Protein AF-A0A7C0X1A1-F1 (afdb_monomer_lite)

Sequence (272 aa):
MRTLEDVVLGKCNIEDIILKTDYGVELLPGSSGVEDMADLPREKIAGLIKQISKVSGDADFILVDTASGISSTVLSFLLAVPEVVVGVAPEPTSLTDAYAMIKVLTKNGFKGRVSVFPSMVKNSTKARNLYRKISSAAQRFLDIKVDYAGYVCMDDKLPQAVADQVPVIVRFPTSEIARCYMMIASTLLGQEAGYPDMDRFWSRLIQMIIKRPKKKVHRGVSIGAEDRVKSLEAALRDMLDEQRKTRILLERLVTRMEQTSEELMSKKGPVV

Secondary structure (DSSP, 8-state):
---HHHHHTTSS-GGGTPEEPTTS-EE----S-STTTTT--HHHHHHHHHHHHHHHTT-S-------SS--HHHHHHHHHSSEEEEEE-SSHHHHHHHHHHHHHHHHTT--SEEEEEE-SBSSHHHHHHHHHHHHHHHHHHH----EE----B--THHHHHHHTTS-HHHHSTTSHHHHHHHHHHHHHHTS------HHHHHHHHHHHHH--------SS----HHHHHHHHHHHHHHHHHHHHHHHHHHHHHHHHHHHHHHHHHHTS----

Foldseek 3Di:
DDAPVCCLVVVDAQVVQWDDDPPRDIDHHHDPDLPVLQPRDPVSLLVSLVRVLVVCVPDPDDDDDADAADDLLRLLLVQLDQEDEQEAEPDPVSLVRSLVNLQVNLVVPRPHAAEYEYEQAADPVSGVVSVCSSQVCCCVPRVDGYHYLFYAHNDPLCVVCVVVVHPSCVVPVPDPRVVRVVSSVVSVVPDDDPDRPSSSSSVSSSVSSNDDPPPPPPPDDPDDPVVVVVVVVVVVVVVVVVVVVVVVVVVVVVVVVVVVVVVVVVVPPDDD

Structure (mmCIF, N/CA/C/O backbone):
data_AF-A0A7C0X1A1-F1
#
_entry.id   AF-A0A7C0X1A1-F1
#
loop_
_atom_site.group_PDB
_atom_site.id
_atom_site.type_symbol
_atom_site.label_atom_id
_atom_site.label_alt_id
_atom_site.label_comp_id
_atom_site.label_asym_id
_atom_site.label_entity_id
_atom_site.label_seq_id
_atom_site.pdbx_PDB_ins_code
_atom_site.Cartn_x
_atom_site.Cartn_y
_atom_site.Cartn_z
_atom_site.occupancy
_atom_site.B_iso_or_equiv
_atom_site.auth_seq_id
_atom_site.auth_comp_id
_atom_site.auth_asym_id
_atom_site.auth_atom_id
_atom_site.pdbx_PDB_model_num
ATOM 1 N N . MET A 1 1 ? -19.753 9.672 -12.602 1.00 78.00 1 MET A N 1
ATOM 2 C CA . MET A 1 1 ? -19.464 8.320 -12.080 1.00 78.00 1 MET A CA 1
ATOM 3 C C . MET A 1 1 ? -19.958 8.279 -10.647 1.00 78.00 1 MET A C 1
ATOM 5 O O . MET A 1 1 ? -19.746 9.268 -9.959 1.00 78.00 1 MET A O 1
ATOM 9 N N . ARG A 1 2 ? -20.676 7.226 -10.245 1.00 85.19 2 ARG A N 1
ATOM 10 C CA . ARG A 1 2 ? -21.143 7.080 -8.859 1.00 85.19 2 ARG A CA 1
ATOM 11 C C . ARG A 1 2 ? -20.018 6.533 -7.978 1.00 85.19 2 ARG A C 1
ATOM 13 O O . ARG A 1 2 ? -19.167 5.804 -8.487 1.00 85.19 2 ARG A O 1
ATOM 20 N N . THR A 1 3 ? -20.009 6.883 -6.697 1.00 84.25 3 THR A N 1
ATOM 21 C CA . THR A 1 3 ? -18.947 6.500 -5.748 1.00 84.25 3 THR A CA 1
ATOM 22 C C . THR A 1 3 ? -19.503 5.965 -4.428 1.00 84.25 3 THR A C 1
ATOM 24 O O . THR A 1 3 ? -20.717 5.952 -4.210 1.00 84.25 3 THR A O 1
ATOM 27 N N . LEU A 1 4 ? -18.618 5.551 -3.509 1.00 79.00 4 LEU A N 1
ATOM 28 C CA . LEU A 1 4 ? -18.995 5.184 -2.137 1.00 79.00 4 LEU A CA 1
ATOM 29 C C . LEU A 1 4 ? -19.810 6.287 -1.432 1.00 79.00 4 LEU A C 1
ATOM 31 O O . LEU A 1 4 ? -20.662 5.989 -0.597 1.00 79.00 4 LEU A O 1
ATOM 35 N N . GLU A 1 5 ? -19.582 7.555 -1.782 1.00 78.94 5 GLU A N 1
ATOM 36 C CA . GLU A 1 5 ? -20.346 8.692 -1.263 1.00 78.94 5 GLU A CA 1
ATOM 37 C C . GLU A 1 5 ? -21.830 8.605 -1.649 1.00 78.94 5 GLU A C 1
ATOM 39 O O . GLU A 1 5 ? -22.710 8.806 -0.813 1.00 78.94 5 GLU A O 1
ATOM 44 N N . ASP A 1 6 ? -22.137 8.233 -2.893 1.00 83.56 6 ASP A N 1
ATOM 45 C CA . ASP A 1 6 ? -23.519 8.110 -3.361 1.00 83.56 6 ASP A CA 1
ATOM 46 C C . ASP A 1 6 ? -24.266 6.973 -2.652 1.00 83.56 6 ASP A C 1
ATOM 48 O O . ASP A 1 6 ? -25.452 7.115 -2.341 1.00 83.56 6 ASP A O 1
ATOM 52 N N . VAL A 1 7 ? -23.565 5.884 -2.320 1.00 81.25 7 VAL A N 1
ATOM 53 C CA . VAL A 1 7 ? -24.107 4.771 -1.520 1.00 81.25 7 VAL A CA 1
ATOM 54 C C . VAL A 1 7 ? -24.435 5.242 -0.105 1.00 81.25 7 VAL A C 1
ATOM 56 O O . VAL A 1 7 ? -25.533 5.033 0.408 1.00 81.25 7 VAL A O 1
ATOM 59 N N . VAL A 1 8 ? -23.504 5.962 0.513 1.00 74.88 8 VAL A N 1
ATOM 60 C CA . VAL A 1 8 ? -23.640 6.535 1.858 1.00 74.88 8 VAL A CA 1
ATOM 61 C C . VAL A 1 8 ? -24.793 7.542 1.950 1.00 74.88 8 VAL A C 1
ATOM 63 O O . VAL A 1 8 ? -25.552 7.581 2.931 1.00 74.88 8 VAL A O 1
ATOM 66 N N . LEU A 1 9 ? -24.968 8.350 0.907 1.00 77.94 9 LEU A N 1
ATOM 67 C CA . LEU A 1 9 ? -26.075 9.293 0.789 1.00 77.94 9 LEU A CA 1
ATOM 68 C C . LEU A 1 9 ? -27.409 8.600 0.458 1.00 77.94 9 LEU A C 1
ATOM 70 O O . LEU A 1 9 ? -28.454 9.235 0.585 1.00 77.94 9 LEU A O 1
ATOM 74 N N . GLY A 1 10 ? -27.399 7.299 0.144 1.00 79.19 10 GLY A N 1
ATOM 75 C CA . GLY A 1 10 ? -28.587 6.501 -0.168 1.00 79.19 10 GLY A CA 1
ATOM 76 C C . GLY A 1 10 ? -29.116 6.715 -1.588 1.00 79.19 10 GLY A C 1
ATOM 77 O O . GLY A 1 10 ? -30.289 6.461 -1.846 1.00 79.19 10 GLY A O 1
ATOM 78 N N . LYS A 1 11 ? -28.277 7.215 -2.501 1.00 85.38 11 LYS A N 1
ATOM 79 C CA . LYS A 1 11 ? -28.643 7.483 -3.901 1.00 85.38 11 LYS A CA 1
ATOM 80 C C . LYS A 1 11 ? -28.570 6.233 -4.785 1.00 85.38 11 LYS A C 1
ATOM 82 O O . LYS A 1 11 ? -29.199 6.205 -5.841 1.00 85.38 11 LYS A O 1
ATOM 87 N N . CYS A 1 12 ? -27.783 5.231 -4.397 1.00 87.31 12 CYS A N 1
ATOM 88 C CA . CYS A 1 12 ? -27.636 3.956 -5.102 1.00 87.31 12 CYS A CA 1
ATOM 89 C C . CYS A 1 12 ? -27.206 2.836 -4.145 1.00 87.31 12 CYS A C 1
ATOM 91 O O . CYS A 1 12 ? -26.862 3.098 -2.991 1.00 87.31 12 CYS A O 1
ATOM 93 N N . ASN A 1 13 ? -27.218 1.593 -4.624 1.00 86.19 13 ASN A N 1
ATOM 94 C CA . ASN A 1 13 ? -26.644 0.463 -3.901 1.00 86.19 13 ASN A CA 1
ATOM 95 C C . ASN A 1 13 ? -25.146 0.336 -4.190 1.00 86.19 13 ASN A C 1
ATOM 97 O O . ASN A 1 13 ? -24.627 0.920 -5.143 1.00 86.19 13 ASN A O 1
ATOM 101 N N . ILE A 1 14 ? -24.447 -0.448 -3.369 1.00 85.06 14 ILE A N 1
ATOM 102 C CA . ILE A 1 14 ? -23.022 -0.703 -3.573 1.00 85.06 14 ILE A CA 1
ATOM 103 C C . ILE A 1 14 ? -22.755 -1.485 -4.862 1.00 85.06 14 ILE A C 1
ATOM 105 O O . ILE A 1 14 ? -21.774 -1.221 -5.549 1.00 85.06 14 ILE A O 1
ATOM 109 N N . GLU A 1 15 ? -23.656 -2.392 -5.236 1.00 88.06 15 GLU A N 1
ATOM 110 C CA . GLU A 1 15 ? -23.551 -3.176 -6.463 1.00 88.06 15 GLU A CA 1
ATOM 111 C C . GLU A 1 15 ? -23.578 -2.282 -7.717 1.00 88.06 15 GLU A C 1
ATOM 113 O O . GLU A 1 15 ? -23.003 -2.641 -8.740 1.00 88.06 15 GLU A O 1
ATOM 118 N N . ASP A 1 16 ? -24.171 -1.084 -7.621 1.00 88.44 16 ASP A N 1
ATOM 119 C CA . ASP A 1 16 ? -24.272 -0.121 -8.724 1.00 88.44 16 ASP A CA 1
ATOM 120 C C . ASP A 1 16 ? -22.974 0.667 -8.968 1.00 88.44 16 ASP A C 1
ATOM 122 O O . ASP A 1 16 ? -22.873 1.387 -9.966 1.00 88.44 16 ASP A O 1
ATOM 126 N N . ILE A 1 17 ? -22.013 0.607 -8.039 1.00 88.94 17 ILE A N 1
ATOM 127 C CA . ILE A 1 17 ? -20.757 1.369 -8.121 1.00 88.94 17 ILE A CA 1
ATOM 128 C C . ILE A 1 17 ? -19.536 0.489 -8.389 1.00 88.94 17 ILE A C 1
ATOM 130 O O . ILE A 1 17 ? -18.462 1.024 -8.654 1.00 88.94 17 ILE A O 1
ATOM 134 N N . ILE A 1 18 ? -19.688 -0.836 -8.341 1.00 89.62 18 ILE A N 1
ATOM 135 C CA . ILE A 1 18 ? -18.611 -1.773 -8.663 1.00 89.62 18 ILE A CA 1
ATOM 136 C C . ILE A 1 18 ? -18.336 -1.701 -10.162 1.00 89.62 18 ILE A C 1
ATOM 138 O O . ILE A 1 18 ? -19.188 -2.024 -10.992 1.00 89.62 18 ILE A O 1
ATOM 142 N N . LEU A 1 19 ? -17.121 -1.297 -10.514 1.00 90.38 19 LEU A N 1
ATOM 143 C CA . LEU A 1 19 ? -16.668 -1.299 -11.893 1.00 90.38 19 LEU A CA 1
ATOM 144 C C . LEU A 1 19 ? -15.985 -2.622 -12.205 1.00 90.38 19 LEU A C 1
ATOM 146 O O . LEU A 1 19 ? -14.930 -2.936 -11.654 1.00 90.38 19 LEU A O 1
ATOM 150 N N . LYS A 1 20 ? -16.554 -3.367 -13.147 1.00 90.88 20 LYS A N 1
ATOM 151 C CA . LYS A 1 20 ? -15.884 -4.522 -13.738 1.00 90.88 20 LYS A CA 1
ATOM 152 C C . LYS A 1 20 ? -14.871 -4.029 -14.758 1.00 90.88 20 LYS A C 1
ATOM 154 O O . LYS A 1 20 ? -15.215 -3.241 -15.636 1.00 90.88 20 LYS A O 1
ATOM 159 N N . THR A 1 21 ? -13.629 -4.473 -14.623 1.00 92.31 21 THR A N 1
ATOM 160 C CA . THR A 1 21 ? -12.577 -4.170 -15.596 1.00 92.31 21 THR A CA 1
ATOM 161 C C . THR A 1 21 ? -12.393 -5.335 -16.560 1.00 92.31 21 THR A C 1
ATOM 163 O O . THR A 1 21 ? -12.642 -6.490 -16.208 1.00 92.31 21 THR A O 1
ATOM 166 N N . ASP A 1 22 ? -11.845 -5.049 -17.739 1.00 92.12 22 ASP A N 1
ATOM 167 C CA . ASP A 1 22 ? -11.452 -6.074 -18.715 1.00 92.12 22 ASP A CA 1
ATOM 168 C C . ASP A 1 22 ? -10.245 -6.917 -18.250 1.00 92.12 22 ASP A C 1
ATOM 170 O O . ASP A 1 22 ? -9.793 -7.820 -18.950 1.00 92.12 22 ASP A O 1
ATOM 174 N N . TYR A 1 23 ? -9.709 -6.631 -17.059 1.00 91.06 23 TYR A N 1
ATOM 175 C CA . TYR A 1 23 ? -8.507 -7.253 -16.504 1.00 91.06 23 TYR A CA 1
ATOM 176 C C . TYR A 1 23 ? -8.809 -8.278 -15.405 1.00 91.06 23 TYR A C 1
ATOM 178 O O . TYR A 1 23 ? -7.890 -8.733 -14.727 1.00 91.06 23 TYR A O 1
ATOM 186 N N . GLY A 1 24 ? -10.082 -8.631 -15.202 1.00 88.19 24 GLY A N 1
ATOM 187 C CA . GLY A 1 24 ? -10.483 -9.614 -14.190 1.00 88.19 24 GLY A CA 1
ATOM 188 C C . GLY A 1 24 ? -10.378 -9.106 -12.750 1.00 88.19 24 GLY A C 1
ATOM 189 O O . GLY A 1 24 ? -10.374 -9.909 -11.824 1.00 88.19 24 GLY A O 1
ATOM 190 N N . VAL A 1 25 ? -10.297 -7.785 -12.558 1.00 91.12 25 VAL A N 1
ATOM 191 C CA . VAL A 1 25 ? -10.402 -7.136 -11.244 1.00 91.12 25 VAL A CA 1
ATOM 192 C C . VAL A 1 25 ? -11.638 -6.251 -11.189 1.00 91.12 25 VAL A C 1
ATOM 194 O O . VAL A 1 25 ? -11.990 -5.586 -12.168 1.00 91.12 25 VAL A O 1
ATOM 197 N N . GLU A 1 26 ? -12.289 -6.229 -10.037 1.00 91.38 26 GLU A N 1
ATOM 198 C CA . GLU A 1 26 ? -13.393 -5.319 -9.759 1.00 91.38 26 GLU A CA 1
ATOM 199 C C . GLU A 1 26 ? -12.877 -4.121 -8.959 1.00 91.38 26 GLU A C 1
ATOM 201 O O . GLU A 1 26 ? -12.070 -4.270 -8.040 1.00 91.38 26 GLU A O 1
ATOM 206 N N . LEU A 1 27 ? -13.315 -2.916 -9.324 1.00 89.94 27 LEU A N 1
ATOM 207 C CA . LEU A 1 27 ? -12.930 -1.682 -8.649 1.00 89.94 27 LEU A CA 1
ATOM 208 C C . LEU A 1 27 ? -14.122 -1.112 -7.894 1.00 89.94 27 LEU A C 1
ATOM 210 O O . LEU A 1 27 ? -15.181 -0.865 -8.471 1.00 89.94 27 LEU A O 1
ATOM 214 N N . LEU A 1 28 ? -13.910 -0.835 -6.611 1.00 87.44 28 LEU A N 1
ATOM 215 C CA . LEU A 1 28 ? -14.850 -0.100 -5.780 1.00 87.44 28 LEU A CA 1
ATOM 216 C C . LEU A 1 28 ? -14.350 1.347 -5.621 1.00 87.44 28 LEU A C 1
ATOM 218 O O . LEU A 1 28 ? -13.390 1.579 -4.884 1.00 87.44 28 LEU A O 1
ATOM 222 N N . PRO A 1 29 ? -14.955 2.332 -6.305 1.00 85.00 29 PRO A N 1
ATOM 223 C CA . PRO A 1 29 ? -14.506 3.714 -6.229 1.00 85.00 29 PRO A CA 1
ATOM 224 C C . PRO A 1 29 ? -14.784 4.327 -4.852 1.00 85.00 29 PRO A C 1
ATOM 226 O O . PRO A 1 29 ? -15.923 4.355 -4.378 1.00 85.00 29 PRO A O 1
ATOM 229 N N . GLY A 1 30 ? -13.732 4.857 -4.224 1.00 76.44 30 GLY A N 1
ATOM 230 C CA . GLY A 1 30 ? -13.823 5.599 -2.964 1.00 76.44 30 GLY A CA 1
ATOM 231 C C . GLY A 1 30 ? -14.529 6.957 -3.096 1.00 76.44 30 GLY A C 1
ATOM 232 O O . GLY A 1 30 ? -14.914 7.371 -4.187 1.00 76.44 30 GLY A O 1
ATOM 233 N N . SER A 1 31 ? -14.687 7.663 -1.972 1.00 69.44 31 SER A N 1
ATOM 234 C CA . SER A 1 31 ? -15.235 9.031 -1.926 1.00 69.44 31 SER A CA 1
ATOM 235 C C . SER A 1 31 ? -14.144 10.090 -2.148 1.00 69.44 31 SER A C 1
ATOM 237 O O . SER A 1 31 ? -13.032 9.959 -1.631 1.00 69.44 31 SER A O 1
ATOM 239 N N . SER A 1 32 ? -14.473 11.173 -2.857 1.00 49.50 32 SER A N 1
ATOM 240 C CA . SER A 1 32 ? -13.629 12.363 -3.017 1.00 49.50 32 SER A CA 1
ATOM 241 C C . SER A 1 32 ? -14.005 13.439 -1.991 1.00 49.50 32 SER A C 1
ATOM 243 O O . SER A 1 32 ? -14.506 14.497 -2.348 1.00 49.50 32 SER A O 1
ATOM 245 N N . GLY A 1 33 ? -13.799 13.170 -0.703 1.00 51.66 33 GLY A N 1
ATOM 246 C CA . GLY A 1 33 ? -14.139 14.122 0.360 1.00 51.66 33 GLY A CA 1
ATOM 247 C C . GLY A 1 33 ? -14.541 13.403 1.638 1.00 51.66 33 GLY A C 1
ATOM 248 O O . GLY A 1 33 ? -15.553 12.712 1.691 1.00 51.66 33 GLY A O 1
ATOM 249 N N . VAL A 1 34 ? -13.710 13.520 2.672 1.00 51.38 34 VAL A N 1
ATOM 250 C CA . VAL A 1 34 ? -13.870 12.772 3.933 1.00 51.38 34 VAL A CA 1
ATOM 251 C C . VAL A 1 34 ? -14.664 13.562 4.983 1.00 51.38 34 VAL A C 1
ATOM 253 O O . VAL A 1 34 ? -14.914 13.046 6.069 1.00 51.38 34 VAL A O 1
ATOM 256 N N . GLU A 1 35 ? -15.051 14.807 4.691 1.00 50.16 35 GLU A N 1
ATOM 257 C CA . GLU A 1 35 ? -15.709 15.672 5.678 1.00 50.16 35 GLU A CA 1
ATOM 258 C C . GLU A 1 35 ? -17.144 15.213 5.976 1.00 50.16 35 GLU A C 1
ATOM 260 O O . GLU A 1 35 ? -17.480 15.048 7.147 1.00 50.16 35 GLU A O 1
ATOM 265 N N . ASP A 1 36 ? -17.930 14.841 4.959 1.00 49.25 36 ASP A N 1
ATOM 266 C CA . ASP A 1 36 ? -19.331 14.421 5.149 1.00 49.25 36 ASP A CA 1
ATOM 267 C C . ASP A 1 36 ? -19.488 12.980 5.673 1.00 49.25 36 ASP A C 1
ATOM 269 O O . ASP A 1 36 ? -20.549 12.595 6.170 1.00 49.25 36 ASP A O 1
ATOM 273 N N . MET A 1 37 ? -18.428 12.162 5.620 1.00 50.38 37 MET A N 1
ATOM 274 C CA . MET A 1 37 ? -18.460 10.799 6.171 1.00 50.38 37 MET A CA 1
ATOM 275 C C . MET A 1 37 ? -18.292 10.761 7.696 1.00 50.38 37 MET A C 1
ATOM 277 O O . MET A 1 37 ? -18.663 9.770 8.329 1.00 50.38 37 MET A O 1
ATOM 281 N N . ALA A 1 38 ? -17.731 11.819 8.292 1.00 50.44 38 ALA A N 1
ATOM 282 C CA . ALA A 1 38 ? -17.451 11.884 9.725 1.00 50.44 38 ALA A CA 1
ATOM 283 C C . ALA A 1 38 ? -18.724 12.016 10.585 1.00 50.44 38 ALA A C 1
ATOM 285 O O . ALA A 1 38 ? -18.717 11.592 11.743 1.00 50.44 38 ALA A O 1
ATOM 286 N N . ASP A 1 39 ? -19.811 12.540 10.009 1.00 54.97 39 ASP A N 1
ATOM 287 C CA . ASP A 1 39 ? -21.074 12.839 10.700 1.00 54.97 39 ASP A CA 1
ATOM 288 C C . ASP A 1 39 ? -22.201 11.832 10.390 1.00 54.97 39 ASP A C 1
ATOM 290 O O . ASP A 1 39 ? -23.374 12.067 10.693 1.00 54.97 39 ASP A O 1
ATOM 294 N N . LEU A 1 40 ? -21.874 10.675 9.804 1.00 59.25 40 LEU A N 1
ATOM 295 C CA . LEU A 1 40 ? -22.884 9.675 9.454 1.00 59.25 40 LEU A CA 1
ATOM 296 C C . LEU A 1 40 ? -23.558 9.047 10.696 1.00 59.25 40 LEU A C 1
ATOM 298 O O . LEU A 1 40 ? -22.872 8.638 11.640 1.00 59.25 40 LEU A O 1
ATOM 302 N N . PRO A 1 41 ? -24.897 8.871 10.687 1.00 63.31 41 PRO A N 1
ATOM 303 C CA . PRO A 1 41 ? -25.616 8.111 11.710 1.00 63.31 41 PRO A CA 1
ATOM 304 C C . PRO A 1 41 ? -25.174 6.645 11.747 1.00 63.31 41 PRO A C 1
ATOM 306 O O . PRO A 1 41 ? -24.972 6.024 10.699 1.00 63.31 41 PRO A O 1
ATOM 309 N N . ARG A 1 42 ? -25.085 6.053 12.946 1.00 61.38 42 ARG A N 1
ATOM 310 C CA . ARG A 1 42 ? -24.615 4.666 13.149 1.00 61.38 42 ARG A CA 1
ATOM 311 C C . ARG A 1 42 ? -25.370 3.640 12.305 1.00 61.38 42 ARG A C 1
ATOM 313 O O . ARG A 1 42 ? -24.784 2.645 11.891 1.00 61.38 42 ARG A O 1
ATOM 320 N N . GLU A 1 43 ? -26.643 3.888 12.036 1.00 67.75 43 GLU A N 1
ATOM 321 C CA . GLU A 1 43 ? -27.517 3.039 11.234 1.00 67.75 43 GLU A CA 1
ATOM 322 C C . GLU A 1 43 ? -27.084 3.026 9.761 1.00 67.75 43 GLU A C 1
ATOM 324 O O . GLU A 1 43 ? -27.025 1.961 9.149 1.00 67.75 43 GLU A O 1
ATOM 329 N N . LYS A 1 44 ? -26.699 4.187 9.206 1.00 64.69 44 LYS A N 1
ATOM 330 C CA . LYS A 1 44 ? -26.167 4.286 7.835 1.00 64.69 44 LYS A CA 1
ATOM 331 C C . LYS A 1 44 ? -24.832 3.567 7.695 1.00 64.69 44 LYS A C 1
ATOM 333 O O . LYS A 1 44 ? -24.595 2.880 6.709 1.00 64.69 44 LYS A O 1
ATOM 33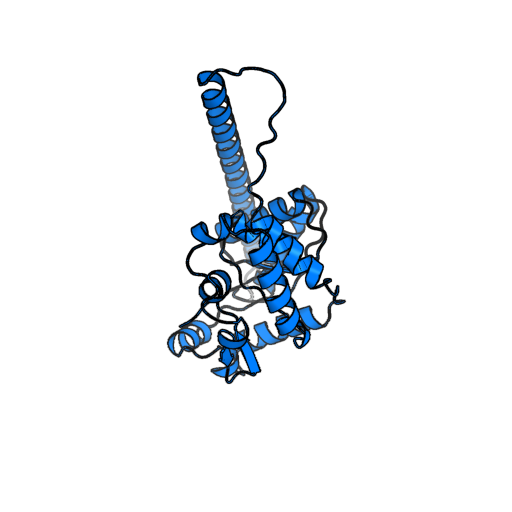8 N N . ILE A 1 45 ? -23.990 3.676 8.715 1.00 64.25 45 ILE A N 1
ATOM 339 C CA . ILE A 1 45 ? -22.716 2.960 8.794 1.00 64.25 45 ILE A CA 1
ATOM 340 C C . ILE A 1 45 ? -22.923 1.448 8.841 1.00 64.25 45 ILE A C 1
ATOM 342 O O . ILE A 1 45 ? -22.271 0.724 8.097 1.00 64.25 45 ILE A O 1
ATOM 346 N N . ALA A 1 46 ? -23.834 0.963 9.686 1.00 65.38 46 ALA A N 1
ATOM 347 C CA . ALA A 1 46 ? -24.155 -0.458 9.759 1.00 65.38 46 ALA A CA 1
ATOM 348 C C . ALA A 1 46 ? -24.731 -0.977 8.430 1.00 65.38 46 ALA A C 1
ATOM 350 O O . ALA A 1 46 ? -24.381 -2.072 7.991 1.00 65.38 46 ALA A O 1
ATOM 351 N N . GLY A 1 47 ? -25.560 -0.168 7.759 1.00 71.75 47 GLY A N 1
ATOM 352 C CA . GLY A 1 47 ? -26.055 -0.450 6.411 1.00 71.75 47 GLY A CA 1
ATOM 353 C C . GLY A 1 47 ? -24.927 -0.582 5.387 1.00 71.75 47 GLY A C 1
ATOM 354 O O . GLY A 1 47 ? -24.887 -1.568 4.654 1.00 71.75 47 GLY A O 1
ATOM 355 N N . LEU A 1 48 ? -23.973 0.354 5.397 1.00 70.25 48 LEU A N 1
ATOM 356 C CA . LEU A 1 48 ? -22.813 0.324 4.509 1.00 70.25 48 LEU A CA 1
ATOM 357 C C . LEU A 1 48 ? -21.912 -0.888 4.782 1.00 70.25 48 LEU A C 1
ATOM 359 O O . LEU A 1 48 ? -21.528 -1.573 3.843 1.00 70.25 48 LEU A O 1
ATOM 363 N N . ILE A 1 49 ? -21.631 -1.206 6.052 1.00 69.88 49 ILE A N 1
ATOM 364 C CA . ILE A 1 49 ? -20.875 -2.413 6.442 1.00 69.88 49 ILE A CA 1
ATOM 365 C C . ILE A 1 49 ? -21.535 -3.658 5.864 1.00 69.88 49 ILE A C 1
ATOM 367 O O . ILE A 1 49 ? -20.860 -4.478 5.251 1.00 69.88 49 ILE A O 1
ATOM 371 N N . LYS A 1 50 ? -22.852 -3.796 6.034 1.00 75.81 50 LYS A N 1
ATOM 372 C CA . LYS A 1 50 ? -23.598 -4.961 5.554 1.00 75.81 50 LYS A CA 1
ATOM 373 C C . LYS A 1 50 ? -23.548 -5.076 4.031 1.00 75.81 50 LYS A C 1
ATOM 375 O O . LYS A 1 50 ? -23.377 -6.171 3.504 1.00 75.81 50 LYS A O 1
ATOM 380 N N . GLN A 1 51 ? -23.692 -3.952 3.333 1.00 77.69 51 GLN A N 1
ATOM 381 C CA . GLN A 1 51 ? -23.603 -3.890 1.878 1.00 77.69 51 GLN A CA 1
ATOM 382 C C . GLN A 1 51 ? -22.206 -4.274 1.381 1.00 77.69 51 GLN A C 1
ATOM 384 O O . GLN A 1 51 ? -22.089 -5.148 0.525 1.00 77.69 51 GLN A O 1
ATOM 389 N N . ILE A 1 52 ? -21.147 -3.697 1.958 1.00 74.69 52 ILE A N 1
ATOM 390 C CA . ILE A 1 52 ? -19.778 -4.031 1.557 1.00 74.69 52 ILE A CA 1
ATOM 391 C C . ILE A 1 52 ? -19.439 -5.483 1.907 1.00 74.69 52 ILE A C 1
ATOM 393 O O . ILE A 1 52 ? -18.857 -6.179 1.082 1.00 74.69 52 ILE A O 1
ATOM 397 N N . SER A 1 53 ? -19.840 -5.979 3.080 1.00 76.44 53 SER A N 1
ATOM 398 C CA . SER A 1 53 ? -19.588 -7.369 3.502 1.00 76.44 53 SER A CA 1
ATOM 399 C C . SER A 1 53 ? -20.263 -8.380 2.574 1.00 76.44 53 SER A C 1
ATOM 401 O O . SER A 1 53 ? -19.674 -9.399 2.239 1.00 76.44 53 SER A O 1
ATOM 403 N N . LYS A 1 54 ? -21.470 -8.065 2.086 1.00 80.12 54 LYS A N 1
ATOM 404 C CA . LYS A 1 54 ? -22.175 -8.889 1.098 1.00 80.12 54 LYS A CA 1
ATOM 405 C C . LYS A 1 54 ? -21.423 -8.956 -0.233 1.00 80.12 54 LYS A C 1
ATOM 407 O O . LYS A 1 54 ? -21.265 -10.040 -0.769 1.00 80.12 54 LYS A O 1
ATOM 412 N N . VAL A 1 55 ? -20.964 -7.816 -0.750 1.00 77.25 55 VAL A N 1
ATOM 413 C CA . VAL A 1 55 ? -20.217 -7.752 -2.020 1.00 77.25 55 VAL A CA 1
ATOM 414 C C . VAL A 1 55 ? -18.850 -8.416 -1.907 1.00 77.25 55 VAL A C 1
ATOM 416 O O . VAL A 1 55 ? -18.399 -9.094 -2.819 1.00 77.25 55 VAL A O 1
ATOM 419 N N . SER A 1 56 ? -18.180 -8.218 -0.776 1.00 73.69 56 SER A N 1
ATOM 420 C CA . SER A 1 56 ? -16.849 -8.773 -0.548 1.00 73.69 56 SER A CA 1
ATOM 421 C C . SER A 1 56 ? -16.837 -10.276 -0.273 1.00 73.69 56 SER A C 1
ATOM 423 O O . SER A 1 56 ? -15.767 -10.871 -0.332 1.00 73.69 56 SER A O 1
ATOM 425 N N . GLY A 1 57 ? -17.991 -10.896 -0.002 1.00 73.50 57 GLY A N 1
ATOM 426 C CA . GLY A 1 57 ? -18.094 -12.333 0.268 1.00 73.50 57 GLY A CA 1
ATOM 427 C C . GLY A 1 57 ? -17.693 -13.232 -0.906 1.00 73.50 57 GLY A C 1
ATOM 428 O O . GLY A 1 57 ? -17.312 -14.375 -0.671 1.00 73.50 57 GLY A O 1
ATOM 429 N N . ASP A 1 58 ? -17.728 -12.713 -2.134 1.00 76.62 58 ASP A N 1
ATOM 430 C CA . ASP A 1 58 ? -17.371 -13.458 -3.348 1.00 76.62 58 ASP A CA 1
ATOM 431 C C . ASP A 1 58 ? -15.895 -13.273 -3.759 1.00 76.62 58 ASP A C 1
ATOM 433 O O . ASP A 1 58 ? -15.441 -13.884 -4.726 1.00 76.62 58 ASP A O 1
ATOM 437 N N . ALA A 1 59 ? -15.136 -12.423 -3.056 1.00 83.31 59 ALA A N 1
ATOM 438 C CA . ALA A 1 59 ? -13.754 -12.106 -3.400 1.00 83.31 59 ALA A CA 1
ATOM 439 C C . ALA A 1 59 ? -12.755 -12.915 -2.562 1.00 83.31 59 ALA A C 1
ATOM 441 O O . ALA A 1 59 ? -12.794 -12.887 -1.332 1.00 83.31 59 ALA A O 1
ATOM 442 N N . ASP A 1 60 ? -11.783 -13.546 -3.225 1.00 83.50 60 ASP A N 1
ATOM 443 C CA . ASP A 1 60 ? -10.661 -14.204 -2.539 1.00 83.50 60 ASP A CA 1
ATOM 444 C C . ASP A 1 60 ? -9.731 -13.186 -1.856 1.00 83.50 60 ASP A C 1
ATOM 446 O O . ASP A 1 60 ? -9.165 -13.448 -0.793 1.00 83.50 60 ASP A O 1
ATOM 450 N N . PHE A 1 61 ? -9.573 -12.006 -2.468 1.00 86.19 61 PHE A N 1
ATOM 451 C CA . PHE A 1 61 ? -8.687 -10.942 -2.004 1.00 86.19 61 PHE A CA 1
ATOM 452 C C . PHE A 1 61 ? -9.323 -9.568 -2.175 1.00 86.19 61 PHE A C 1
ATOM 454 O O . PHE A 1 61 ? -9.973 -9.281 -3.179 1.00 86.19 61 PHE A O 1
ATOM 461 N N . ILE A 1 62 ? -9.049 -8.681 -1.218 1.00 87.00 62 ILE A N 1
ATOM 462 C CA . ILE A 1 62 ? -9.437 -7.272 -1.281 1.00 87.00 62 ILE A CA 1
ATOM 463 C C . ILE A 1 62 ? -8.190 -6.433 -1.076 1.00 87.00 62 ILE A C 1
ATOM 465 O O . ILE A 1 62 ? -7.546 -6.489 -0.028 1.00 87.00 62 ILE A O 1
ATOM 469 N N . LEU A 1 63 ? -7.868 -5.639 -2.090 1.00 89.12 63 LEU A N 1
ATOM 470 C CA . LEU A 1 63 ? -6.786 -4.671 -2.038 1.00 89.12 63 LEU A CA 1
ATOM 471 C C . LEU A 1 63 ? -7.373 -3.304 -1.707 1.00 89.12 63 LEU A C 1
ATOM 473 O O . LEU A 1 63 ? -8.258 -2.808 -2.402 1.00 89.12 63 LEU A O 1
ATOM 477 N N . VAL A 1 64 ? -6.871 -2.697 -0.636 1.00 86.50 64 VAL A N 1
ATOM 478 C CA . VAL A 1 64 ? -7.264 -1.352 -0.222 1.00 86.50 64 VAL A CA 1
ATOM 479 C C . VAL A 1 64 ? -6.138 -0.397 -0.580 1.00 86.50 64 VAL A C 1
ATOM 481 O O . VAL A 1 64 ? -5.099 -0.386 0.080 1.00 86.50 64 VAL A O 1
ATOM 484 N N . ASP A 1 65 ? -6.349 0.404 -1.623 1.00 87.69 65 ASP A N 1
ATOM 485 C CA . ASP A 1 65 ? -5.456 1.516 -1.936 1.00 87.69 65 ASP A CA 1
ATOM 486 C C . ASP A 1 65 ? -5.723 2.682 -0.977 1.00 87.69 65 ASP A C 1
ATOM 488 O O . ASP A 1 65 ? -6.869 3.076 -0.743 1.00 87.69 65 ASP A O 1
ATOM 492 N N . THR A 1 66 ? -4.659 3.213 -0.380 1.00 83.38 66 THR A N 1
ATOM 493 C CA . THR A 1 66 ? -4.755 4.280 0.620 1.00 83.38 66 THR A CA 1
ATOM 494 C C . THR A 1 66 ? -3.997 5.504 0.145 1.00 83.38 66 THR A C 1
ATOM 496 O O . THR A 1 66 ? -2.957 5.402 -0.501 1.00 83.38 66 THR A O 1
ATOM 499 N N . ALA A 1 67 ? -4.496 6.683 0.517 1.00 75.06 67 ALA A N 1
ATOM 500 C CA . ALA A 1 67 ? -3.731 7.909 0.344 1.00 75.06 67 ALA A CA 1
ATOM 501 C C . ALA A 1 67 ? -2.385 7.828 1.090 1.00 75.06 67 ALA A C 1
ATOM 503 O O . ALA A 1 67 ? -2.229 7.092 2.067 1.00 75.06 67 ALA A O 1
ATOM 504 N N . SER A 1 68 ? -1.413 8.628 0.659 1.00 73.31 68 SER A N 1
ATOM 505 C CA . SER A 1 68 ? -0.111 8.695 1.316 1.00 73.31 68 SER A CA 1
ATOM 506 C C . SER A 1 68 ? -0.181 9.364 2.697 1.00 73.31 68 SER A C 1
ATOM 508 O O . SER A 1 68 ? -1.105 10.110 3.034 1.00 73.31 68 SER A O 1
ATOM 510 N N . GLY A 1 69 ? 0.845 9.114 3.512 1.00 75.12 69 GLY A N 1
ATOM 511 C CA . GLY A 1 69 ? 1.009 9.745 4.819 1.00 75.12 69 GLY A CA 1
ATOM 512 C C . GLY A 1 69 ? 0.277 9.033 5.958 1.00 75.12 69 GLY A C 1
ATOM 513 O O . GLY A 1 69 ? -0.060 7.857 5.884 1.00 75.12 69 GLY A O 1
ATOM 514 N N . ILE A 1 70 ? 0.095 9.750 7.069 1.00 73.94 70 ILE A N 1
ATOM 515 C CA . ILE A 1 70 ? -0.346 9.195 8.364 1.00 73.94 70 ILE A CA 1
ATOM 516 C C . ILE A 1 70 ? -1.615 9.873 8.893 1.00 73.94 70 ILE A C 1
ATOM 518 O O . ILE A 1 70 ? -1.784 10.042 10.102 1.00 73.94 70 ILE A O 1
ATOM 522 N N . SER A 1 71 ? -2.499 10.313 7.992 1.00 71.62 71 SER A N 1
ATOM 523 C CA . SER A 1 71 ? -3.778 10.902 8.397 1.00 71.62 71 SER A CA 1
ATOM 524 C C . SER A 1 71 ? -4.593 9.904 9.230 1.00 71.62 71 SER A C 1
ATOM 526 O O . SER A 1 71 ? -4.434 8.686 9.112 1.00 71.62 71 SER A O 1
ATOM 528 N N . SER A 1 72 ? -5.491 10.406 10.081 1.00 66.81 72 SER A N 1
ATOM 529 C CA . SER A 1 72 ? -6.357 9.547 10.901 1.00 66.81 72 SER A CA 1
ATOM 530 C C . SER A 1 72 ? -7.184 8.582 10.053 1.00 66.81 72 SER A C 1
ATOM 532 O O . SER A 1 72 ? -7.398 7.441 10.457 1.00 66.81 72 SER A O 1
ATOM 534 N N . THR A 1 73 ? -7.604 9.018 8.865 1.00 64.69 73 THR A N 1
ATOM 535 C CA . THR A 1 73 ? -8.342 8.192 7.909 1.00 64.69 73 THR A CA 1
ATOM 536 C C . THR A 1 73 ? -7.473 7.049 7.395 1.00 64.69 73 THR A C 1
ATOM 538 O O . THR A 1 73 ? -7.878 5.897 7.509 1.00 64.69 73 THR A O 1
ATOM 541 N N . VAL A 1 74 ? -6.252 7.333 6.925 1.00 75.50 74 VAL A N 1
ATOM 542 C CA . VAL A 1 74 ? -5.316 6.296 6.451 1.00 75.50 74 VAL A CA 1
ATOM 543 C C . VAL A 1 74 ? -5.011 5.296 7.569 1.00 75.50 74 VAL A C 1
ATOM 545 O O . VAL A 1 74 ? -5.163 4.094 7.379 1.00 75.50 74 VAL A O 1
ATOM 548 N N . LEU A 1 75 ? -4.696 5.769 8.779 1.00 76.06 75 LEU A N 1
ATOM 549 C CA . LEU A 1 75 ? -4.441 4.889 9.927 1.00 76.06 75 LEU A CA 1
ATOM 550 C C . LEU A 1 75 ? -5.640 4.004 10.288 1.00 76.06 75 LEU A C 1
ATOM 552 O O . LEU A 1 75 ? -5.444 2.880 10.741 1.00 76.06 75 LEU A O 1
ATOM 556 N N . SER A 1 76 ? -6.866 4.486 10.085 1.00 70.38 76 SER A N 1
ATOM 557 C CA . SER A 1 76 ? -8.086 3.709 10.332 1.00 70.38 76 SER A CA 1
ATOM 558 C C . SER A 1 76 ? -8.205 2.514 9.391 1.00 70.38 76 SER A C 1
ATOM 560 O O . SER A 1 76 ? -8.516 1.416 9.849 1.00 70.38 76 SER A O 1
ATOM 562 N N . PHE A 1 77 ? -7.887 2.706 8.106 1.00 74.12 77 PHE A N 1
ATOM 563 C CA . PHE A 1 77 ? -7.796 1.611 7.136 1.00 74.12 77 PHE A CA 1
ATOM 564 C C . PHE A 1 77 ? -6.715 0.610 7.520 1.00 74.12 77 PHE A C 1
ATOM 566 O O . PHE A 1 77 ? -6.982 -0.585 7.651 1.00 74.12 77 PHE A O 1
ATOM 573 N N . LEU A 1 78 ? -5.514 1.115 7.782 1.00 83.88 78 LEU A N 1
ATOM 574 C CA . LEU A 1 78 ? -4.362 0.279 8.087 1.00 83.88 78 LEU A CA 1
ATOM 575 C C . LEU A 1 78 ? -4.536 -0.531 9.384 1.00 83.88 78 LEU A C 1
ATOM 577 O O . LEU A 1 78 ? -4.048 -1.649 9.475 1.00 83.88 78 LEU A O 1
ATOM 581 N N . LEU A 1 79 ? -5.243 -0.009 10.392 1.00 82.62 79 LEU A N 1
ATOM 582 C CA . LEU A 1 79 ? -5.483 -0.721 11.656 1.00 82.62 79 LEU A CA 1
ATOM 583 C C . LEU A 1 79 ? -6.610 -1.761 11.580 1.00 82.62 79 LEU A C 1
ATOM 585 O O . LEU A 1 79 ? -6.736 -2.589 12.488 1.00 82.62 79 LEU A O 1
ATOM 589 N N . ALA A 1 80 ? -7.438 -1.712 10.536 1.00 76.62 80 ALA A N 1
ATOM 590 C CA . ALA A 1 80 ? -8.522 -2.663 10.337 1.00 76.62 80 ALA A CA 1
ATOM 591 C C . ALA A 1 80 ? -8.046 -3.945 9.632 1.00 76.62 80 ALA A C 1
ATOM 593 O O . ALA A 1 80 ? -8.539 -5.021 9.974 1.00 76.62 80 ALA A O 1
ATOM 594 N N . VAL A 1 81 ? -7.097 -3.839 8.693 1.00 82.12 81 VAL A N 1
ATOM 595 C CA . VAL A 1 81 ? -6.622 -4.952 7.846 1.00 82.12 81 VAL A CA 1
ATOM 596 C C . VAL A 1 81 ? -5.730 -5.960 8.595 1.00 82.12 81 VAL A C 1
ATOM 598 O O . VAL A 1 81 ? -5.088 -5.607 9.586 1.00 82.12 81 VAL A O 1
ATOM 601 N N . PRO A 1 82 ? -5.650 -7.226 8.140 1.00 86.88 82 PRO A N 1
ATOM 602 C CA . PRO A 1 82 ? -4.724 -8.215 8.700 1.00 86.88 82 PRO A CA 1
ATOM 603 C C . PRO A 1 82 ? -3.281 -8.045 8.197 1.00 86.88 82 PRO A C 1
ATOM 605 O O . PRO A 1 82 ? -2.344 -8.470 8.873 1.00 86.88 82 PRO A O 1
ATOM 608 N N . GLU A 1 83 ? -3.089 -7.411 7.041 1.00 92.00 83 GLU A N 1
ATOM 609 C CA . GLU A 1 83 ? -1.782 -7.180 6.429 1.00 92.00 83 GLU A CA 1
ATOM 610 C C . GLU A 1 83 ? -1.695 -5.766 5.845 1.00 92.00 83 GLU A C 1
ATOM 612 O O . GLU A 1 83 ? -2.637 -5.275 5.226 1.00 92.00 83 GLU A O 1
ATOM 617 N N . VAL A 1 84 ? -0.545 -5.119 6.044 1.00 94.56 84 VAL A N 1
ATOM 618 C CA . VAL A 1 84 ? -0.193 -3.820 5.464 1.00 94.56 84 VAL A CA 1
ATOM 619 C C . VAL A 1 84 ? 1.069 -3.975 4.624 1.00 94.56 84 VAL A C 1
ATOM 621 O O . VAL A 1 84 ? 2.098 -4.431 5.125 1.00 94.56 84 VAL A O 1
ATOM 624 N N . VAL A 1 85 ? 1.015 -3.531 3.367 1.00 96.50 85 VAL A N 1
ATOM 625 C CA . VAL A 1 85 ? 2.149 -3.551 2.436 1.00 96.50 85 VAL A CA 1
ATOM 626 C C . VAL A 1 85 ? 2.609 -2.117 2.157 1.00 96.50 85 VAL A C 1
ATOM 628 O O . VAL A 1 85 ? 1.857 -1.307 1.625 1.00 96.50 85 VAL A O 1
ATOM 631 N N . VAL A 1 86 ? 3.852 -1.790 2.514 1.00 96.38 86 VAL A N 1
ATOM 632 C CA . VAL A 1 86 ? 4.410 -0.432 2.430 1.00 96.38 86 VAL A CA 1
ATOM 633 C C . VAL A 1 86 ? 5.427 -0.333 1.292 1.00 96.38 86 VAL A C 1
ATOM 635 O O . VAL A 1 86 ? 6.463 -1.005 1.298 1.00 96.38 86 VAL A O 1
ATOM 638 N N . GLY A 1 87 ? 5.152 0.543 0.325 1.00 96.31 87 GLY A N 1
ATOM 639 C CA . GLY A 1 87 ? 6.087 0.896 -0.744 1.00 96.31 87 GLY A CA 1
ATOM 640 C C . GLY A 1 87 ? 7.107 1.942 -0.290 1.00 96.31 87 GLY A C 1
ATOM 641 O O . GLY A 1 87 ? 6.738 2.934 0.335 1.00 96.31 87 GLY A O 1
ATOM 642 N N . VAL A 1 88 ? 8.389 1.743 -0.612 1.00 96.69 88 VAL A N 1
ATOM 643 C CA . VAL A 1 88 ? 9.470 2.676 -0.232 1.00 96.69 88 VAL A CA 1
ATOM 644 C C . VAL A 1 88 ? 10.339 3.014 -1.439 1.00 96.69 88 VAL A C 1
ATOM 646 O O . VAL A 1 88 ? 10.983 2.135 -2.007 1.00 96.69 88 VAL A O 1
ATOM 649 N N . ALA A 1 89 ? 10.390 4.286 -1.822 1.00 95.50 89 ALA A N 1
ATOM 650 C CA . ALA A 1 89 ? 11.265 4.783 -2.880 1.00 95.50 89 ALA A CA 1
ATOM 651 C C . ALA A 1 89 ? 12.701 5.000 -2.355 1.00 95.50 89 ALA A C 1
ATOM 653 O O . ALA A 1 89 ? 12.893 5.197 -1.150 1.00 95.50 89 ALA A O 1
ATOM 654 N N . PRO A 1 90 ? 13.739 4.990 -3.218 1.00 93.94 90 PRO A N 1
ATOM 655 C CA . PRO A 1 90 ? 15.137 5.192 -2.825 1.00 93.94 90 PRO A CA 1
ATOM 656 C C . PRO A 1 90 ? 15.468 6.660 -2.486 1.00 93.94 90 PRO A C 1
ATOM 658 O O . PRO A 1 90 ? 16.533 7.159 -2.844 1.00 93.94 90 PRO A O 1
ATOM 661 N N . GLU A 1 91 ? 14.579 7.335 -1.762 1.00 93.50 91 GLU A N 1
ATOM 662 C CA . GLU A 1 91 ? 14.684 8.732 -1.355 1.00 93.50 91 GLU A CA 1
ATOM 663 C C . GLU A 1 91 ? 14.656 8.840 0.180 1.00 93.50 91 GLU A C 1
ATOM 665 O O . GLU A 1 91 ? 13.888 8.124 0.835 1.00 93.50 91 GLU A O 1
ATOM 670 N N . PRO A 1 92 ? 15.474 9.717 0.797 1.00 91.56 92 PRO A N 1
ATOM 671 C CA . PRO A 1 92 ? 15.529 9.844 2.257 1.00 91.56 92 PRO A CA 1
ATOM 672 C C . PRO A 1 92 ? 14.182 10.181 2.915 1.00 91.56 92 PRO A C 1
ATOM 674 O O . PRO A 1 92 ? 13.892 9.701 4.014 1.00 91.56 92 PRO A O 1
ATOM 677 N N . THR A 1 93 ? 13.355 10.983 2.245 1.00 92.50 93 THR A N 1
ATOM 678 C CA . THR A 1 93 ? 12.000 11.348 2.685 1.00 92.50 93 THR A CA 1
ATOM 679 C C . THR A 1 93 ? 11.084 10.128 2.711 1.00 92.50 93 THR A C 1
ATOM 681 O O . THR A 1 93 ? 10.528 9.822 3.761 1.00 92.50 93 THR A O 1
ATOM 684 N N . SER A 1 94 ? 11.039 9.343 1.627 1.00 94.19 94 SER A N 1
ATOM 685 C CA . SER A 1 94 ? 10.241 8.110 1.552 1.00 94.19 94 SER A CA 1
ATOM 686 C C . SER A 1 94 ? 10.615 7.095 2.639 1.00 94.19 94 SER A C 1
ATOM 688 O O . SER A 1 94 ? 9.739 6.487 3.253 1.00 94.19 94 SER A O 1
ATOM 690 N N . LEU A 1 95 ? 11.911 6.951 2.944 1.00 93.31 95 LEU A N 1
ATOM 691 C CA . LEU A 1 95 ? 12.374 6.100 4.045 1.00 93.31 95 LEU A CA 1
ATOM 692 C C . LEU A 1 95 ? 11.850 6.587 5.407 1.00 93.31 95 LEU A C 1
ATOM 694 O O . LEU A 1 95 ? 11.428 5.783 6.242 1.00 93.31 95 LEU A O 1
ATOM 698 N N . THR A 1 96 ? 11.901 7.900 5.631 1.00 91.94 96 THR A N 1
ATOM 699 C CA . THR A 1 96 ? 11.463 8.529 6.883 1.00 91.94 96 THR A CA 1
ATOM 700 C C . THR A 1 96 ? 9.956 8.375 7.067 1.00 91.94 96 THR A C 1
ATOM 702 O O . THR A 1 96 ? 9.518 7.968 8.144 1.00 91.94 96 THR A O 1
ATOM 705 N N . ASP A 1 97 ? 9.180 8.609 6.009 1.00 92.00 97 ASP A N 1
ATOM 706 C CA . ASP A 1 97 ? 7.720 8.501 6.022 1.00 92.00 97 ASP A CA 1
ATOM 707 C C . ASP A 1 97 ? 7.258 7.056 6.228 1.00 92.00 97 ASP A C 1
ATOM 709 O O . ASP A 1 97 ? 6.397 6.795 7.071 1.00 92.00 97 ASP A O 1
ATOM 713 N N . ALA A 1 98 ? 7.880 6.097 5.536 1.00 93.81 98 ALA A N 1
ATOM 714 C CA . ALA A 1 98 ? 7.578 4.678 5.702 1.00 93.81 98 ALA A CA 1
ATOM 715 C C . ALA A 1 98 ? 7.853 4.207 7.137 1.00 93.81 98 ALA A C 1
ATOM 717 O O . ALA A 1 98 ? 7.011 3.564 7.765 1.00 93.81 98 ALA A O 1
ATOM 718 N N . TYR A 1 99 ? 9.007 4.571 7.703 1.00 94.81 99 TYR A N 1
ATOM 719 C CA . TYR A 1 99 ? 9.314 4.233 9.091 1.00 94.81 99 TYR A CA 1
ATOM 720 C C . TYR A 1 99 ? 8.364 4.926 10.079 1.00 94.81 99 TYR A C 1
ATOM 722 O O . TYR A 1 99 ? 7.924 4.304 11.049 1.00 94.81 99 TYR A O 1
ATOM 730 N N . ALA A 1 100 ? 8.010 6.192 9.840 1.00 93.81 100 ALA A N 1
ATOM 731 C CA . ALA A 1 100 ? 7.046 6.914 10.663 1.00 93.81 100 ALA A CA 1
ATOM 732 C C . ALA A 1 100 ? 5.668 6.236 10.645 1.00 93.81 100 ALA A C 1
ATOM 734 O O . ALA A 1 100 ? 5.084 6.041 11.711 1.00 93.81 100 ALA A O 1
ATOM 735 N N . MET A 1 101 ? 5.186 5.804 9.477 1.00 93.44 10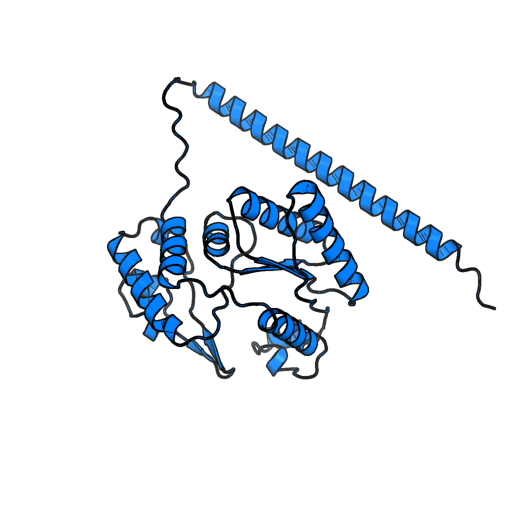1 MET A N 1
ATOM 736 C CA . MET A 1 101 ? 3.944 5.040 9.340 1.00 93.44 101 MET A CA 1
ATOM 737 C C . MET A 1 101 ? 3.995 3.749 10.161 1.00 93.44 101 MET A C 1
ATOM 739 O O . MET A 1 101 ? 3.134 3.533 11.011 1.00 93.44 101 MET A O 1
ATOM 743 N N . ILE A 1 102 ? 5.042 2.937 9.992 1.00 95.25 102 ILE A N 1
ATOM 744 C CA . ILE A 1 102 ? 5.221 1.678 10.734 1.00 95.25 102 ILE A CA 1
ATOM 745 C C . ILE A 1 102 ? 5.256 1.931 12.251 1.00 95.25 102 ILE A C 1
ATOM 747 O O . ILE A 1 102 ? 4.590 1.240 13.028 1.00 95.25 102 ILE A O 1
ATOM 751 N N . LYS A 1 103 ? 5.979 2.967 12.692 1.00 95.00 103 LYS A N 1
ATOM 752 C CA . LYS A 1 103 ? 6.037 3.390 14.098 1.00 95.00 103 LYS A CA 1
ATOM 753 C C . LYS A 1 103 ? 4.663 3.786 14.632 1.00 95.00 103 LYS A C 1
ATOM 755 O O . LYS A 1 103 ? 4.318 3.405 15.750 1.00 95.00 103 LYS A O 1
ATOM 760 N N . VAL A 1 104 ? 3.884 4.552 13.871 1.00 92.50 104 VAL A N 1
ATOM 761 C CA . VAL A 1 104 ? 2.543 4.986 14.281 1.00 92.50 104 VAL A CA 1
ATOM 762 C C . VAL A 1 104 ? 1.576 3.802 14.325 1.00 92.50 104 VAL A C 1
ATOM 764 O O . VAL A 1 104 ? 0.849 3.681 15.309 1.00 92.50 104 VAL A O 1
ATOM 767 N N . LEU A 1 105 ? 1.607 2.890 13.350 1.00 90.81 105 LEU A N 1
ATOM 768 C CA . LEU A 1 105 ? 0.801 1.662 13.373 1.00 90.81 105 LEU A CA 1
ATOM 769 C C . LEU A 1 105 ? 1.095 0.819 14.614 1.00 90.81 105 LEU A C 1
ATOM 771 O O . LEU A 1 105 ? 0.181 0.462 15.358 1.00 90.81 105 LEU A O 1
ATOM 775 N N . THR A 1 106 ? 2.379 0.591 14.889 1.00 92.88 106 THR A N 1
ATOM 776 C CA . THR A 1 106 ? 2.832 -0.185 16.050 1.00 92.88 106 THR A CA 1
ATOM 777 C C . THR A 1 106 ? 2.366 0.459 17.356 1.00 92.88 106 THR A C 1
ATOM 779 O O . THR A 1 106 ? 1.782 -0.202 18.212 1.00 92.88 106 THR A O 1
ATOM 782 N N . LYS A 1 107 ? 2.536 1.782 17.496 1.00 91.56 107 LYS A N 1
ATOM 783 C CA . LYS A 1 107 ? 2.080 2.533 18.679 1.00 91.56 107 LYS A CA 1
ATOM 784 C C . LYS A 1 107 ? 0.565 2.497 18.883 1.00 91.56 107 LYS A C 1
ATOM 786 O O . LYS A 1 107 ? 0.116 2.601 20.021 1.00 91.56 107 LYS A O 1
ATOM 791 N N . ASN A 1 108 ? -0.211 2.359 17.811 1.00 85.94 108 ASN A N 1
ATOM 792 C CA . ASN A 1 108 ? -1.667 2.219 17.876 1.00 85.94 108 ASN A CA 1
ATOM 793 C C . ASN A 1 108 ? -2.126 0.756 18.015 1.00 85.94 108 ASN A C 1
ATOM 795 O O . ASN A 1 108 ? -3.320 0.475 17.928 1.00 85.94 108 ASN A O 1
ATOM 799 N N . GLY A 1 109 ? -1.202 -0.172 18.284 1.00 87.88 109 GLY A N 1
ATOM 800 C CA . GLY A 1 109 ? -1.524 -1.559 18.603 1.00 87.88 109 GLY A CA 1
ATOM 801 C C . GLY A 1 109 ? -1.893 -2.404 17.388 1.00 87.88 109 GLY A C 1
ATOM 802 O O . GLY A 1 109 ? -2.658 -3.359 17.540 1.00 87.88 109 GLY A O 1
ATOM 803 N N . PHE A 1 110 ? -1.379 -2.069 16.200 1.00 90.12 110 PHE A N 1
ATOM 804 C CA . PHE A 1 110 ? -1.480 -2.951 15.042 1.00 90.12 110 PHE A CA 1
ATOM 805 C C . PHE A 1 110 ? -0.844 -4.311 15.357 1.00 90.12 110 PHE A C 1
ATOM 807 O O . PHE A 1 110 ? 0.283 -4.374 15.843 1.00 90.12 110 PHE A O 1
ATOM 814 N N . LYS A 1 111 ? -1.583 -5.393 15.102 1.00 87.81 111 LYS A N 1
ATOM 815 C CA . LYS A 1 111 ? -1.135 -6.778 15.342 1.00 87.81 111 LYS A CA 1
ATOM 816 C C . LYS A 1 111 ? -1.023 -7.602 14.061 1.00 87.81 111 LYS A C 1
ATOM 818 O O . LYS A 1 111 ? -0.724 -8.789 14.139 1.00 87.81 111 LYS A O 1
ATOM 823 N N . GLY A 1 112 ? -1.344 -6.996 12.922 1.00 90.62 112 GLY A N 1
ATOM 824 C CA . GLY A 1 112 ? -1.247 -7.650 11.631 1.00 90.62 112 GLY A CA 1
ATOM 825 C C . GLY A 1 112 ? 0.190 -7.710 11.128 1.00 90.62 112 GLY A C 1
ATOM 826 O O . GLY A 1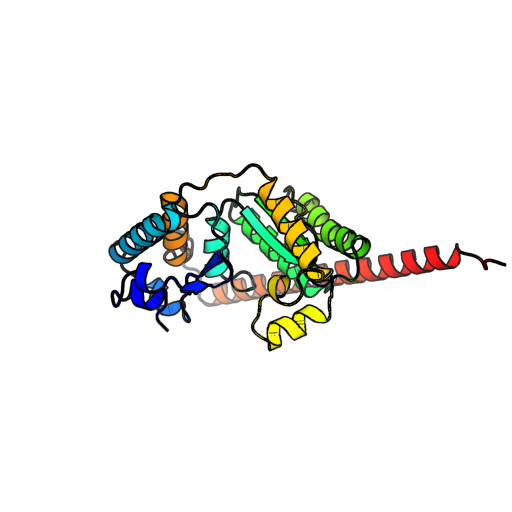 112 ? 1.132 -7.247 11.779 1.00 90.62 112 GLY A O 1
ATOM 827 N N . ARG A 1 113 ? 0.347 -8.274 9.936 1.00 94.19 113 ARG A N 1
ATOM 828 C CA . ARG A 1 113 ? 1.635 -8.352 9.253 1.00 94.19 113 ARG A CA 1
ATOM 829 C C . ARG A 1 113 ? 1.971 -7.013 8.604 1.00 94.19 113 ARG A C 1
ATOM 831 O O . ARG A 1 113 ? 1.106 -6.366 8.020 1.00 94.19 113 ARG A O 1
ATOM 838 N N . VAL A 1 114 ? 3.236 -6.608 8.692 1.00 96.62 114 VAL A N 1
ATOM 839 C CA . VAL A 1 114 ? 3.767 -5.458 7.953 1.00 96.62 114 VAL A CA 1
ATOM 840 C C . VAL A 1 114 ? 4.817 -5.957 6.973 1.00 96.62 114 VAL A C 1
ATOM 842 O O . VAL A 1 114 ? 5.855 -6.476 7.383 1.00 96.62 114 VAL A O 1
ATOM 845 N N . SER A 1 115 ? 4.558 -5.749 5.691 1.00 97.25 115 SER A N 1
ATOM 846 C CA . SER A 1 115 ? 5.434 -6.113 4.583 1.00 97.25 115 SER A CA 1
ATOM 847 C C . SER A 1 115 ? 5.948 -4.842 3.899 1.00 97.25 115 SER A C 1
ATOM 849 O O . SER A 1 115 ? 5.236 -3.845 3.810 1.00 97.25 115 SER A O 1
ATOM 851 N N . VAL A 1 116 ? 7.185 -4.842 3.405 1.00 97.94 116 VAL A N 1
ATOM 852 C CA . VAL A 1 116 ? 7.789 -3.706 2.689 1.00 97.94 116 VAL A CA 1
ATOM 853 C C . VAL A 1 116 ? 8.287 -4.145 1.319 1.00 97.94 116 VAL A C 1
ATOM 855 O O . VAL A 1 116 ? 8.969 -5.168 1.205 1.00 97.94 116 VAL A O 1
ATOM 858 N N . PHE A 1 117 ? 8.028 -3.327 0.296 1.00 98.06 117 PHE A N 1
ATOM 859 C CA . PHE A 1 117 ? 8.678 -3.444 -1.009 1.00 98.06 117 PHE A CA 1
ATOM 860 C C . PHE A 1 117 ? 9.386 -2.133 -1.396 1.00 98.06 117 PHE A C 1
ATOM 862 O O . PHE A 1 117 ? 8.776 -1.064 -1.455 1.00 98.06 117 PHE A O 1
ATOM 869 N N . PRO A 1 118 ? 10.694 -2.179 -1.684 1.00 98.25 118 PRO A N 1
ATOM 870 C CA . PRO A 1 118 ? 11.385 -1.109 -2.386 1.00 98.25 118 PRO A CA 1
ATOM 871 C C . PRO A 1 118 ? 10.782 -0.884 -3.779 1.00 98.25 118 PRO A C 1
ATOM 873 O O . PRO A 1 118 ? 10.703 -1.822 -4.572 1.00 98.25 118 PRO A O 1
ATOM 876 N N . SER A 1 119 ? 10.394 0.348 -4.090 1.00 96.81 119 SER A N 1
ATOM 877 C CA . SER A 1 119 ? 9.827 0.747 -5.382 1.00 96.81 119 SER A CA 1
ATOM 878 C C . SER A 1 119 ? 10.802 1.621 -6.168 1.00 96.81 119 SER A C 1
ATOM 880 O O . SER A 1 119 ? 11.623 2.317 -5.572 1.00 96.81 119 SER A O 1
ATOM 882 N N . MET A 1 120 ? 10.721 1.591 -7.501 1.00 95.44 120 MET A N 1
ATOM 883 C CA . MET A 1 120 ? 11.550 2.394 -8.412 1.00 95.44 120 MET A CA 1
ATOM 884 C C . MET A 1 120 ? 13.065 2.243 -8.177 1.00 95.44 120 MET A C 1
ATOM 886 O O . MET A 1 120 ? 13.840 3.195 -8.283 1.00 95.44 120 MET A O 1
ATOM 890 N N . VAL A 1 121 ? 13.520 1.035 -7.833 1.00 96.56 121 VAL A N 1
ATOM 891 C CA . VAL A 1 121 ? 14.940 0.761 -7.557 1.00 96.56 121 VAL A CA 1
ATOM 892 C C . VAL A 1 121 ? 15.680 0.257 -8.795 1.00 96.56 121 VAL A C 1
ATOM 894 O O . VAL A 1 121 ? 15.128 -0.444 -9.632 1.00 96.56 121 VAL A O 1
ATOM 897 N N . LYS A 1 122 ? 16.979 0.558 -8.902 1.00 93.38 122 LYS A N 1
ATOM 898 C CA . LYS A 1 122 ? 17.790 0.151 -10.069 1.00 93.38 122 LYS A CA 1
ATOM 899 C C . LYS A 1 122 ? 17.998 -1.362 -10.190 1.00 93.38 122 LYS A C 1
ATOM 901 O O . LYS A 1 122 ? 18.199 -1.863 -11.285 1.00 93.38 122 LYS A O 1
ATOM 906 N N . ASN A 1 123 ? 18.064 -2.074 -9.065 1.00 92.12 123 ASN A N 1
ATOM 907 C CA . ASN A 1 123 ? 18.303 -3.518 -9.023 1.00 92.12 123 ASN A CA 1
ATOM 908 C C . ASN A 1 123 ? 18.000 -4.103 -7.635 1.00 92.12 123 ASN A C 1
ATOM 910 O O . ASN A 1 123 ? 17.849 -3.377 -6.647 1.00 92.12 123 ASN A O 1
ATOM 914 N N . SER A 1 124 ? 17.991 -5.435 -7.560 1.00 93.81 124 SER A N 1
ATOM 915 C CA . SER A 1 124 ? 17.735 -6.214 -6.343 1.00 93.81 124 SER A CA 1
ATOM 916 C C . SER A 1 124 ? 18.707 -5.917 -5.192 1.00 93.81 124 SER A C 1
ATOM 918 O O . SER A 1 124 ? 18.308 -5.928 -4.027 1.00 93.81 124 SER A O 1
ATOM 920 N N . THR A 1 125 ? 19.973 -5.602 -5.481 1.00 96.31 125 THR A N 1
ATOM 921 C CA . THR A 1 125 ? 20.964 -5.245 -4.452 1.00 96.31 125 THR A CA 1
ATOM 922 C C . THR A 1 125 ? 20.599 -3.928 -3.773 1.00 96.31 125 THR A C 1
ATOM 924 O O . THR A 1 125 ? 20.568 -3.849 -2.542 1.00 96.31 125 THR A O 1
ATOM 927 N N . LYS A 1 126 ? 20.273 -2.890 -4.556 1.00 96.19 126 LYS A N 1
ATOM 928 C CA . LYS A 1 126 ? 19.795 -1.607 -4.019 1.00 96.19 126 LYS A CA 1
ATOM 929 C C . LYS A 1 126 ? 18.466 -1.778 -3.281 1.00 96.19 126 LYS A C 1
ATOM 931 O O . LYS A 1 126 ? 18.320 -1.202 -2.205 1.00 96.19 126 LYS A O 1
ATOM 936 N N . ALA A 1 127 ? 17.570 -2.627 -3.790 1.00 97.12 127 ALA A N 1
ATOM 937 C CA . ALA A 1 127 ? 16.322 -2.985 -3.121 1.00 97.12 127 ALA A CA 1
ATOM 938 C C . ALA A 1 127 ? 16.565 -3.553 -1.714 1.00 97.12 127 ALA A C 1
ATOM 940 O O . ALA A 1 127 ? 16.109 -2.991 -0.720 1.00 97.12 127 ALA A O 1
ATOM 941 N N . ARG A 1 128 ? 17.367 -4.621 -1.606 1.00 97.31 128 ARG A N 1
ATOM 942 C CA . ARG A 1 128 ? 17.681 -5.264 -0.320 1.00 97.31 128 ARG A CA 1
ATOM 943 C C . ARG A 1 128 ? 18.329 -4.300 0.664 1.00 97.31 128 ARG A C 1
ATOM 945 O O . ARG A 1 128 ? 18.025 -4.349 1.851 1.00 97.31 128 ARG A O 1
ATOM 952 N N . ASN A 1 129 ? 19.204 -3.417 0.189 1.00 96.69 129 ASN A N 1
ATOM 953 C CA . ASN A 1 129 ? 19.823 -2.406 1.042 1.00 96.69 129 ASN A CA 1
ATOM 954 C C . ASN A 1 129 ? 18.803 -1.391 1.572 1.00 96.69 129 ASN A C 1
ATOM 956 O O . ASN A 1 129 ? 18.885 -1.027 2.743 1.00 96.69 129 ASN A O 1
ATOM 960 N N . LEU A 1 130 ? 17.843 -0.955 0.750 1.00 96.81 130 LEU A N 1
ATOM 961 C CA . LEU A 1 130 ? 16.775 -0.053 1.188 1.00 96.81 130 LEU A CA 1
ATOM 962 C C . LEU A 1 130 ? 15.858 -0.730 2.214 1.00 96.81 130 LEU A C 1
ATOM 964 O O . LEU A 1 130 ? 15.640 -0.183 3.292 1.00 96.81 130 LEU A O 1
ATOM 968 N N . TYR A 1 131 ? 15.414 -1.954 1.926 1.00 98.12 131 TYR A N 1
ATOM 969 C CA . TYR A 1 131 ? 14.617 -2.759 2.852 1.00 98.12 131 TYR A CA 1
ATOM 970 C C . TYR A 1 131 ? 15.315 -2.943 4.206 1.00 98.12 131 TYR A C 1
ATOM 972 O O . TYR A 1 131 ? 14.714 -2.685 5.247 1.00 98.12 131 TYR A O 1
ATOM 980 N N . ARG A 1 132 ? 16.609 -3.300 4.205 1.00 97.88 132 ARG A N 1
ATOM 981 C CA . ARG A 1 132 ? 17.387 -3.493 5.440 1.00 97.88 132 ARG A CA 1
ATOM 982 C C . ARG A 1 132 ? 17.407 -2.253 6.326 1.00 97.88 132 ARG A C 1
ATOM 984 O O . ARG A 1 132 ? 17.436 -2.402 7.545 1.00 97.88 132 ARG A O 1
ATOM 991 N N . LYS A 1 133 ? 17.394 -1.044 5.752 1.00 96.62 133 LYS A N 1
ATOM 992 C CA . LYS A 1 133 ? 17.347 0.199 6.539 1.00 96.62 133 LYS A CA 1
ATOM 993 C C . LYS A 1 133 ? 16.050 0.288 7.346 1.00 96.62 133 LYS A C 1
ATOM 995 O O . LYS A 1 133 ? 16.113 0.565 8.541 1.00 96.62 133 LYS A O 1
ATOM 1000 N N . ILE A 1 134 ? 14.908 -0.011 6.721 1.00 97.00 134 ILE A N 1
ATOM 1001 C CA . ILE A 1 134 ? 13.603 -0.047 7.397 1.00 97.00 134 ILE A CA 1
ATOM 1002 C C . ILE A 1 134 ? 13.544 -1.191 8.408 1.00 97.00 134 ILE A C 1
ATOM 1004 O O . ILE A 1 134 ? 13.254 -0.948 9.578 1.00 97.00 134 ILE A O 1
ATOM 1008 N N . SER A 1 135 ? 13.853 -2.420 7.987 1.00 97.81 135 SER A N 1
ATOM 1009 C CA . SER A 1 135 ? 13.698 -3.604 8.838 1.00 97.81 135 SER A CA 1
ATOM 1010 C C . SER A 1 135 ? 14.585 -3.529 10.085 1.00 97.81 135 SER A C 1
ATOM 1012 O O . SER A 1 135 ? 14.141 -3.859 11.180 1.00 97.81 135 SER A O 1
ATOM 1014 N N . SER A 1 136 ? 15.818 -3.029 9.950 1.00 96.75 136 SER A N 1
ATOM 1015 C CA . SER A 1 136 ? 16.739 -2.878 11.083 1.00 96.75 136 SER A CA 1
ATOM 1016 C C . SER A 1 136 ? 16.276 -1.795 12.056 1.00 96.75 136 SER A C 1
ATOM 1018 O O . SER A 1 136 ? 16.404 -1.965 13.265 1.00 96.75 136 SER A O 1
ATOM 1020 N N . ALA A 1 137 ? 15.730 -0.682 11.552 1.00 95.88 137 ALA A N 1
ATOM 1021 C CA . ALA A 1 137 ? 15.182 0.372 12.400 1.00 95.88 137 ALA A CA 1
ATOM 1022 C C . ALA A 1 137 ? 13.924 -0.108 13.141 1.00 95.88 137 ALA A C 1
ATOM 1024 O O . ALA A 1 137 ? 13.815 0.095 14.349 1.00 95.88 137 ALA A O 1
ATOM 1025 N N . ALA A 1 138 ? 13.011 -0.791 12.444 1.00 96.69 138 ALA A N 1
ATOM 1026 C CA . ALA A 1 138 ? 11.810 -1.363 13.044 1.00 96.69 138 ALA A CA 1
ATOM 1027 C C . ALA A 1 138 ? 12.159 -2.380 14.142 1.00 96.69 138 ALA A C 1
ATOM 1029 O O . ALA A 1 138 ? 11.687 -2.239 15.267 1.00 96.69 138 ALA A O 1
ATOM 1030 N N . GLN A 1 139 ? 13.076 -3.314 13.873 1.00 96.94 139 GLN A N 1
ATOM 1031 C CA . GLN A 1 139 ? 13.514 -4.286 14.876 1.00 96.94 139 GLN A CA 1
ATOM 1032 C C . GLN A 1 139 ? 14.181 -3.612 16.082 1.00 96.94 139 GLN A C 1
ATOM 1034 O O . GLN A 1 139 ? 13.888 -3.949 17.223 1.00 96.94 139 GLN A O 1
ATOM 1039 N N . ARG A 1 140 ? 15.077 -2.644 15.850 1.00 96.25 140 ARG A N 1
ATOM 1040 C CA . ARG A 1 140 ? 15.851 -2.007 16.925 1.00 96.25 140 ARG A CA 1
ATOM 1041 C C . ARG A 1 140 ? 15.008 -1.113 17.834 1.00 96.25 140 ARG A C 1
ATOM 1043 O O . ARG A 1 140 ? 15.304 -1.019 19.020 1.00 96.25 140 ARG A O 1
ATOM 1050 N N . PHE A 1 141 ? 14.045 -0.386 17.273 1.00 95.88 141 PHE A N 1
ATOM 1051 C CA . PHE A 1 141 ? 13.356 0.696 17.986 1.00 95.88 141 PHE A CA 1
ATOM 1052 C C . PHE A 1 141 ? 11.885 0.414 18.284 1.00 95.88 141 PHE A C 1
ATOM 1054 O O . PHE A 1 141 ? 11.309 1.103 19.124 1.00 95.88 141 PHE A O 1
ATOM 1061 N N . LEU A 1 142 ? 11.271 -0.540 17.583 1.00 95.06 142 LEU A N 1
ATOM 1062 C CA . LEU A 1 142 ? 9.858 -0.891 17.735 1.00 95.06 142 LEU A CA 1
ATOM 1063 C C . LEU A 1 142 ? 9.660 -2.345 18.180 1.00 95.06 142 LEU A C 1
ATOM 1065 O O . LEU A 1 142 ? 8.542 -2.692 18.542 1.00 95.06 142 LEU A O 1
ATOM 1069 N N . ASP A 1 143 ? 10.720 -3.160 18.152 1.00 95.19 143 ASP A N 1
ATOM 1070 C CA . ASP A 1 143 ? 10.695 -4.596 18.451 1.00 95.19 143 ASP A CA 1
ATOM 1071 C C . ASP A 1 143 ? 9.659 -5.374 17.622 1.00 95.19 143 ASP A C 1
ATOM 1073 O O . ASP A 1 143 ? 8.952 -6.253 18.109 1.00 95.19 143 ASP A O 1
ATOM 1077 N N . ILE A 1 144 ? 9.550 -5.024 16.336 1.00 95.12 144 ILE A N 1
ATOM 1078 C CA . ILE A 1 144 ? 8.705 -5.745 15.385 1.00 95.12 144 ILE A CA 1
ATOM 1079 C C . ILE A 1 144 ? 9.521 -6.269 14.211 1.00 95.12 144 ILE A C 1
ATOM 1081 O O . ILE A 1 144 ? 10.474 -5.636 13.743 1.00 95.12 144 ILE A O 1
ATOM 1085 N N . LYS A 1 145 ? 9.067 -7.401 13.677 1.00 95.50 145 LYS A N 1
ATOM 1086 C CA . LYS A 1 145 ? 9.518 -7.916 12.391 1.00 95.50 145 LYS A CA 1
ATOM 1087 C C . LYS A 1 145 ? 8.741 -7.226 11.270 1.00 95.50 145 LYS A C 1
ATOM 1089 O O . LYS A 1 145 ? 7.519 -7.132 11.324 1.00 95.50 145 LYS A O 1
ATOM 1094 N N . VAL A 1 146 ? 9.463 -6.785 10.248 1.00 97.25 146 VAL A N 1
ATOM 1095 C CA . VAL A 1 146 ? 8.899 -6.312 8.979 1.00 97.25 146 VAL A CA 1
ATOM 1096 C C . VAL A 1 146 ? 9.329 -7.295 7.901 1.00 97.25 146 VAL A C 1
ATOM 1098 O O . VAL A 1 146 ? 10.513 -7.620 7.833 1.00 97.25 146 VAL A O 1
ATOM 1101 N N . ASP A 1 147 ? 8.386 -7.785 7.100 1.00 97.50 147 ASP A N 1
ATOM 1102 C CA . ASP A 1 147 ? 8.632 -8.777 6.053 1.00 97.50 147 ASP A CA 1
ATOM 1103 C C . ASP A 1 147 ? 9.037 -8.115 4.724 1.00 97.50 147 ASP A C 1
ATOM 1105 O O . ASP A 1 147 ? 8.711 -6.960 4.443 1.00 97.50 147 ASP A O 1
ATOM 1109 N N . TYR A 1 148 ? 9.773 -8.847 3.886 1.00 97.25 148 TYR A N 1
ATOM 1110 C CA . TYR A 1 148 ? 10.165 -8.394 2.549 1.00 97.25 148 TYR A CA 1
ATOM 1111 C C . TYR A 1 148 ? 9.187 -8.934 1.507 1.00 97.25 148 TYR A C 1
ATOM 1113 O O . TYR A 1 148 ? 9.163 -10.138 1.266 1.00 97.25 148 TYR A O 1
ATOM 1121 N N . ALA A 1 149 ? 8.427 -8.051 0.858 1.00 97.00 149 ALA A N 1
ATOM 1122 C CA . ALA A 1 149 ? 7.440 -8.441 -0.154 1.00 97.00 149 ALA A CA 1
ATOM 1123 C C . ALA A 1 149 ? 8.038 -8.635 -1.560 1.00 97.00 149 ALA A C 1
ATOM 1125 O O . ALA A 1 149 ? 7.375 -9.162 -2.445 1.00 97.00 149 ALA A O 1
ATOM 1126 N N . GLY A 1 150 ? 9.277 -8.193 -1.793 1.00 97.06 150 GLY A N 1
ATOM 1127 C CA . GLY A 1 150 ? 9.878 -8.111 -3.126 1.00 97.06 150 GLY A CA 1
ATOM 1128 C C . GLY A 1 150 ? 10.311 -6.685 -3.447 1.00 97.06 150 GLY A C 1
ATOM 1129 O O . GLY A 1 150 ? 10.525 -5.887 -2.538 1.00 97.06 150 GLY A O 1
ATOM 1130 N N . TYR A 1 151 ? 10.487 -6.362 -4.727 1.00 97.88 151 TYR A N 1
ATOM 1131 C CA . TYR A 1 151 ? 10.829 -5.007 -5.167 1.00 97.88 151 TYR A CA 1
ATOM 1132 C C . TYR A 1 151 ? 10.279 -4.715 -6.559 1.00 97.88 151 TYR A C 1
ATOM 1134 O O . TYR A 1 151 ? 10.086 -5.636 -7.350 1.00 97.88 151 TYR A O 1
ATOM 1142 N N . VAL A 1 152 ? 10.099 -3.431 -6.861 1.00 97.69 152 VAL A N 1
ATOM 1143 C CA . VAL A 1 152 ? 9.720 -2.927 -8.185 1.00 97.69 152 VAL A CA 1
ATOM 1144 C C . VAL A 1 152 ? 10.897 -2.159 -8.771 1.00 97.69 152 VAL A C 1
ATOM 1146 O O . VAL A 1 152 ? 11.404 -1.218 -8.155 1.00 97.69 152 VAL A O 1
ATOM 1149 N N . CYS A 1 153 ? 11.377 -2.589 -9.936 1.00 94.31 153 CYS A N 1
ATOM 1150 C CA . CYS A 1 153 ? 12.457 -1.899 -10.625 1.00 94.31 153 CYS A CA 1
ATOM 1151 C C . CYS A 1 153 ? 11.977 -0.595 -11.271 1.00 94.31 153 CYS A C 1
ATOM 1153 O O . CYS A 1 153 ? 10.810 -0.452 -11.628 1.00 94.31 153 CYS A O 1
ATOM 1155 N N . MET A 1 154 ? 12.898 0.344 -11.461 1.00 95.69 154 MET A N 1
ATOM 1156 C CA . MET A 1 154 ? 12.670 1.466 -12.371 1.00 95.69 154 MET A CA 1
ATOM 1157 C C . MET A 1 154 ? 12.619 0.943 -13.814 1.00 95.69 154 MET A C 1
ATOM 1159 O O . MET A 1 154 ? 13.520 0.212 -14.222 1.00 95.69 154 MET A O 1
ATOM 1163 N N . ASP A 1 155 ? 11.570 1.296 -14.555 1.00 95.31 155 ASP A N 1
ATOM 1164 C CA . ASP A 1 155 ? 11.326 0.825 -15.922 1.00 95.31 155 ASP A CA 1
ATOM 1165 C C . ASP A 1 155 ? 10.586 1.910 -16.726 1.00 95.31 155 ASP A C 1
ATOM 1167 O O . ASP A 1 155 ? 9.520 2.380 -16.317 1.00 95.31 155 ASP A O 1
ATOM 1171 N N . ASP A 1 156 ? 11.132 2.294 -17.882 1.00 96.25 156 ASP A N 1
ATOM 1172 C CA . ASP A 1 156 ? 10.574 3.332 -18.764 1.00 96.25 156 ASP A CA 1
ATOM 1173 C C . ASP A 1 156 ? 9.224 2.931 -19.381 1.00 96.25 156 ASP A C 1
ATOM 1175 O O . ASP A 1 156 ? 8.509 3.767 -19.945 1.00 96.25 156 ASP A O 1
ATOM 1179 N N . LYS A 1 157 ? 8.849 1.651 -19.275 1.00 97.56 157 LYS A N 1
ATOM 1180 C CA . LYS A 1 157 ? 7.539 1.136 -19.680 1.00 97.56 157 LYS A CA 1
ATOM 1181 C C . LYS A 1 157 ? 6.414 1.554 -18.746 1.00 97.56 157 LYS A C 1
ATOM 1183 O O . LYS A 1 157 ? 5.274 1.642 -19.198 1.00 97.56 157 LYS A O 1
ATOM 1188 N N . LEU A 1 158 ? 6.706 1.861 -17.482 1.00 96.44 158 LEU A N 1
ATOM 1189 C CA . LEU A 1 158 ? 5.675 2.293 -16.543 1.00 96.44 158 LEU A CA 1
ATOM 1190 C C . LEU A 1 158 ? 5.065 3.652 -16.934 1.00 96.44 158 LEU A C 1
ATOM 1192 O O . LEU A 1 158 ? 3.846 3.701 -17.082 1.00 96.44 158 LEU A O 1
ATOM 1196 N N . PRO A 1 159 ? 5.843 4.728 -17.185 1.00 97.38 159 PRO A N 1
ATOM 1197 C CA . PRO A 1 159 ? 5.278 5.990 -17.667 1.00 97.38 159 PRO A CA 1
ATOM 1198 C C . PRO A 1 159 ? 4.492 5.850 -18.977 1.00 97.38 159 PRO A C 1
ATOM 1200 O O . PRO A 1 159 ? 3.453 6.484 -19.128 1.00 97.38 159 PRO A O 1
ATOM 1203 N N . GLN A 1 160 ? 4.950 4.994 -19.900 1.00 97.75 160 GLN A N 1
ATOM 1204 C CA . GLN A 1 160 ? 4.241 4.709 -21.156 1.00 97.75 160 GLN A CA 1
ATOM 1205 C C . GLN A 1 160 ? 2.874 4.063 -20.893 1.00 97.75 160 GLN A C 1
ATOM 1207 O O . GLN A 1 160 ? 1.866 4.520 -21.414 1.00 97.75 160 GLN A O 1
ATOM 1212 N N . ALA A 1 161 ? 2.825 3.040 -20.038 1.00 97.69 161 ALA A N 1
ATOM 1213 C CA . ALA A 1 161 ? 1.584 2.357 -19.682 1.00 97.69 161 ALA A CA 1
ATOM 1214 C C . ALA A 1 161 ? 0.591 3.286 -18.958 1.00 97.69 161 ALA A C 1
ATOM 1216 O O . ALA A 1 161 ? -0.606 3.255 -19.233 1.00 97.69 161 ALA A O 1
ATOM 1217 N N . VAL A 1 162 ? 1.097 4.156 -18.075 1.00 96.88 162 VAL A N 1
ATOM 1218 C CA . VAL A 1 162 ? 0.293 5.187 -17.402 1.00 96.88 162 VAL A CA 1
ATOM 1219 C C . VAL A 1 162 ? -0.293 6.175 -18.412 1.00 96.88 162 VAL A C 1
ATOM 1221 O O . VAL A 1 162 ? -1.478 6.487 -18.321 1.00 96.88 162 VAL A O 1
ATOM 1224 N N . ALA A 1 163 ? 0.505 6.638 -19.381 1.00 97.38 163 ALA A N 1
ATOM 1225 C CA . ALA A 1 163 ? 0.036 7.532 -20.440 1.00 97.38 163 ALA A CA 1
ATOM 1226 C C . ALA A 1 163 ? -1.039 6.873 -21.322 1.00 97.38 163 ALA A C 1
ATOM 1228 O O . ALA A 1 163 ? -2.022 7.521 -21.668 1.00 97.38 163 ALA A O 1
ATOM 1229 N N . ASP A 1 164 ? -0.884 5.580 -21.611 1.00 97.12 164 ASP A N 1
ATOM 1230 C CA . ASP A 1 164 ? -1.859 4.777 -22.357 1.00 97.12 164 ASP A CA 1
ATOM 1231 C C . ASP A 1 164 ? -3.114 4.429 -21.523 1.00 97.12 164 ASP A C 1
ATOM 1233 O O . ASP A 1 164 ? -4.075 3.891 -22.065 1.00 97.12 164 ASP A O 1
ATOM 1237 N N . GLN A 1 165 ? -3.117 4.700 -20.210 1.00 95.75 165 GLN A N 1
ATOM 1238 C CA . GLN A 1 165 ? -4.151 4.274 -19.253 1.00 95.75 165 GLN A CA 1
ATOM 1239 C C . GLN A 1 165 ? -4.415 2.755 -19.267 1.00 95.75 165 GLN A C 1
ATOM 1241 O O . GLN A 1 165 ? -5.526 2.291 -19.005 1.00 95.75 165 GLN A O 1
ATOM 1246 N N . VAL A 1 166 ? -3.371 1.967 -19.529 1.00 95.94 166 VAL A N 1
ATOM 1247 C CA . VAL A 1 166 ? -3.410 0.500 -19.514 1.00 95.94 166 VAL A CA 1
ATOM 1248 C C . VAL A 1 166 ? -2.466 0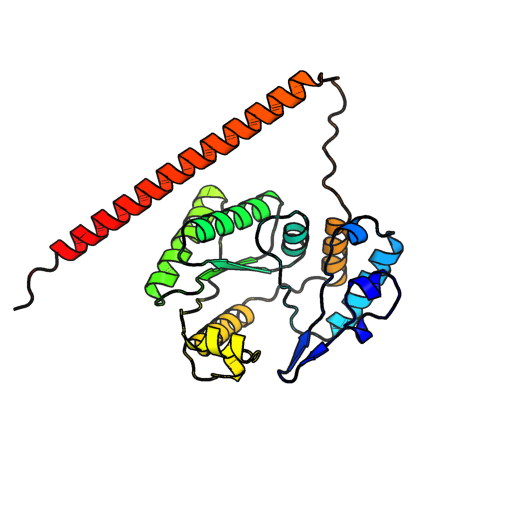.005 -18.419 1.00 95.94 166 VAL A C 1
ATOM 1250 O O . VAL A 1 166 ? -1.322 0.457 -18.363 1.00 95.94 166 VAL A O 1
ATOM 1253 N N . PRO A 1 167 ? -2.870 -0.940 -17.549 1.00 95.56 167 PRO A N 1
ATOM 1254 C CA . PRO A 1 167 ? -1.967 -1.506 -16.553 1.00 95.56 167 PRO A CA 1
ATOM 1255 C C . PRO A 1 167 ? -0.676 -2.025 -17.194 1.00 95.56 167 PRO A C 1
ATOM 1257 O O . PRO A 1 167 ? -0.708 -2.716 -18.213 1.00 95.56 167 PRO A O 1
ATOM 1260 N N . VAL A 1 168 ? 0.477 -1.737 -16.584 1.00 96.56 168 VAL A N 1
ATOM 1261 C CA . VAL A 1 168 ? 1.788 -2.066 -17.176 1.00 96.56 168 VAL A CA 1
ATOM 1262 C C . VAL A 1 168 ? 1.968 -3.564 -17.440 1.00 96.56 168 VAL A C 1
ATOM 1264 O O . VAL A 1 168 ? 2.571 -3.940 -18.441 1.00 96.56 168 VAL A O 1
ATOM 1267 N N . ILE A 1 169 ? 1.376 -4.418 -16.598 1.00 95.62 169 ILE A N 1
ATOM 1268 C CA . ILE A 1 169 ? 1.382 -5.877 -16.769 1.00 95.62 169 ILE A CA 1
ATOM 1269 C C . ILE A 1 169 ? 0.586 -6.338 -17.997 1.00 95.62 169 ILE A C 1
ATOM 1271 O O . ILE A 1 169 ? 0.897 -7.372 -18.574 1.00 95.62 169 ILE A O 1
ATOM 1275 N N . VAL A 1 170 ? -0.408 -5.559 -18.426 1.00 95.88 170 VAL A N 1
ATOM 1276 C CA . VAL A 1 170 ? -1.205 -5.833 -19.626 1.00 95.88 170 VAL A CA 1
ATOM 1277 C C . VAL A 1 170 ? -0.522 -5.244 -20.854 1.00 95.88 170 VAL A C 1
ATOM 1279 O O . VAL A 1 170 ? -0.383 -5.916 -21.873 1.00 95.88 170 VAL A O 1
ATOM 1282 N N . ARG A 1 171 ? -0.059 -3.991 -20.762 1.00 96.38 171 ARG A N 1
ATOM 1283 C CA . ARG A 1 171 ? 0.561 -3.289 -21.892 1.00 96.38 171 ARG A CA 1
ATOM 1284 C C . ARG A 1 171 ? 1.914 -3.882 -22.280 1.00 96.38 171 ARG A C 1
ATOM 1286 O O . ARG A 1 171 ? 2.231 -3.962 -23.467 1.00 96.38 171 ARG A O 1
ATOM 1293 N N . PHE A 1 172 ? 2.705 -4.276 -21.283 1.00 97.00 172 PHE A N 1
ATOM 1294 C CA . PHE A 1 172 ? 4.068 -4.778 -21.431 1.00 97.00 172 PHE A CA 1
ATOM 1295 C C . PHE A 1 172 ? 4.278 -6.038 -20.566 1.00 97.00 172 PHE A C 1
ATOM 1297 O O . PHE A 1 172 ? 5.049 -6.006 -19.602 1.00 97.00 172 PHE A O 1
ATOM 1304 N N . PRO A 1 173 ? 3.632 -7.171 -20.899 1.00 94.81 173 PRO A N 1
ATOM 1305 C CA . PRO A 1 173 ? 3.588 -8.365 -20.044 1.00 94.81 173 PRO A CA 1
ATOM 1306 C C . PRO A 1 173 ? 4.955 -9.018 -19.805 1.00 94.81 173 PRO A C 1
ATOM 1308 O O . PRO A 1 173 ? 5.160 -9.675 -18.790 1.00 94.81 173 PRO A O 1
ATOM 1311 N N . THR A 1 174 ? 5.911 -8.821 -20.716 1.00 93.56 174 THR A N 1
ATOM 1312 C CA . THR A 1 174 ? 7.276 -9.363 -20.615 1.00 93.56 174 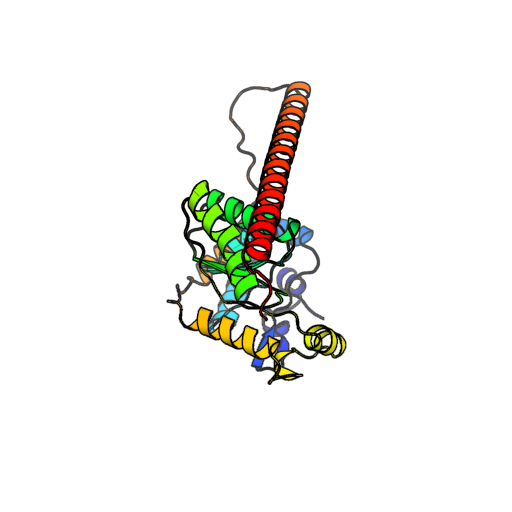THR A CA 1
ATOM 1313 C C . THR A 1 174 ? 8.291 -8.355 -20.069 1.00 93.56 174 THR A C 1
ATOM 1315 O O . THR A 1 174 ? 9.493 -8.611 -20.127 1.00 93.56 174 THR A O 1
ATOM 1318 N N . SER A 1 175 ? 7.841 -7.184 -19.602 1.00 95.12 175 SER A N 1
ATOM 1319 C CA . SER A 1 175 ? 8.720 -6.165 -19.013 1.00 95.12 175 SER A CA 1
ATOM 1320 C C . SER A 1 175 ? 9.263 -6.607 -17.655 1.00 95.12 175 SER A C 1
ATOM 1322 O O . SER A 1 175 ? 8.657 -7.417 -16.946 1.00 95.12 175 SER A O 1
ATOM 1324 N N . GLU A 1 176 ? 10.404 -6.044 -17.262 1.00 92.88 176 GLU A N 1
ATOM 1325 C CA . GLU A 1 176 ? 10.999 -6.339 -15.959 1.00 92.88 176 GLU A CA 1
ATOM 1326 C C . GLU A 1 176 ? 10.079 -5.859 -14.826 1.00 92.88 176 GLU A C 1
ATOM 1328 O O . GLU A 1 176 ? 9.915 -6.561 -13.826 1.00 92.88 176 GLU A O 1
ATOM 1333 N N . ILE A 1 177 ? 9.391 -4.725 -15.007 1.00 95.00 177 ILE A N 1
ATOM 1334 C CA . ILE A 1 177 ? 8.431 -4.244 -14.013 1.00 95.00 177 ILE A CA 1
ATOM 1335 C C . ILE A 1 177 ? 7.197 -5.152 -13.880 1.00 95.00 177 ILE A C 1
ATOM 1337 O O . ILE A 1 177 ? 6.746 -5.400 -12.760 1.00 95.00 177 ILE A O 1
ATOM 1341 N N . ALA A 1 178 ? 6.687 -5.722 -14.979 1.00 94.19 178 ALA A N 1
ATOM 1342 C CA . ALA A 1 178 ? 5.619 -6.724 -14.924 1.00 94.19 178 ALA A CA 1
ATOM 1343 C C . ALA A 1 178 ? 6.065 -7.964 -14.130 1.00 94.19 178 ALA A C 1
ATOM 1345 O O . ALA A 1 178 ? 5.342 -8.444 -13.252 1.00 94.19 178 ALA A O 1
ATOM 1346 N N . ARG A 1 179 ? 7.300 -8.431 -14.361 1.00 93.50 179 ARG A N 1
ATOM 1347 C CA . ARG A 1 179 ? 7.906 -9.536 -13.604 1.00 93.50 179 ARG A CA 1
ATOM 1348 C C . ARG A 1 179 ? 8.042 -9.207 -12.115 1.00 93.50 179 ARG A C 1
ATOM 1350 O O . ARG A 1 179 ? 7.754 -10.059 -11.277 1.00 93.50 179 ARG A O 1
ATOM 1357 N N . CYS A 1 180 ? 8.440 -7.982 -11.771 1.00 95.31 180 CYS A N 1
ATOM 1358 C CA . CYS A 1 180 ? 8.489 -7.506 -10.388 1.00 95.31 180 CYS A CA 1
ATOM 1359 C C . CYS A 1 180 ? 7.126 -7.609 -9.688 1.00 95.31 180 CYS A C 1
ATOM 1361 O O . CYS A 1 180 ? 7.054 -8.164 -8.591 1.00 95.31 180 CYS A O 1
ATOM 1363 N N . TYR A 1 181 ? 6.046 -7.133 -10.320 1.00 95.56 181 TYR A N 1
ATOM 1364 C CA . TYR A 1 181 ? 4.698 -7.235 -9.750 1.00 95.56 181 TYR A CA 1
ATOM 1365 C C . TYR A 1 181 ? 4.247 -8.689 -9.569 1.00 95.56 181 TYR A C 1
ATOM 1367 O O . TYR A 1 181 ? 3.728 -9.027 -8.507 1.00 95.56 181 TYR A O 1
ATOM 1375 N N . MET A 1 182 ? 4.523 -9.570 -10.537 1.00 92.88 182 MET A N 1
ATOM 1376 C CA . MET A 1 182 ? 4.215 -11.004 -10.420 1.00 92.88 182 MET A CA 1
ATOM 1377 C C . MET A 1 182 ? 4.954 -11.678 -9.257 1.00 92.88 182 MET A C 1
ATOM 1379 O O . MET A 1 182 ? 4.386 -12.514 -8.552 1.00 92.88 182 MET A O 1
ATOM 1383 N N . MET A 1 183 ? 6.212 -11.298 -9.014 1.00 93.50 183 MET A N 1
ATOM 1384 C CA . MET A 1 183 ? 6.986 -11.802 -7.876 1.00 93.50 183 MET A CA 1
ATOM 1385 C C . MET A 1 183 ? 6.437 -11.311 -6.531 1.00 93.50 183 MET A C 1
ATOM 1387 O O . MET A 1 183 ? 6.397 -12.089 -5.577 1.00 93.50 183 MET A O 1
ATOM 1391 N N . ILE A 1 184 ? 6.006 -10.047 -6.448 1.00 96.06 184 ILE A N 1
ATOM 1392 C CA . ILE A 1 184 ? 5.352 -9.511 -5.245 1.00 96.06 184 ILE A CA 1
ATOM 1393 C C . ILE A 1 184 ? 4.036 -10.251 -5.000 1.00 96.06 184 ILE A C 1
ATOM 1395 O O . ILE A 1 184 ? 3.833 -10.762 -3.903 1.00 96.06 184 ILE A O 1
ATOM 1399 N N . ALA A 1 185 ? 3.192 -10.400 -6.024 1.00 94.00 185 ALA A N 1
ATOM 1400 C CA . ALA A 1 185 ? 1.933 -11.135 -5.916 1.00 94.00 185 ALA A CA 1
ATOM 1401 C C . ALA A 1 185 ? 2.155 -12.580 -5.440 1.00 94.00 185 ALA A C 1
ATOM 1403 O O . ALA A 1 185 ? 1.518 -13.017 -4.489 1.00 94.00 185 ALA A O 1
ATOM 1404 N N . SER A 1 186 ? 3.131 -13.290 -6.017 1.00 91.31 186 SER A N 1
ATOM 1405 C CA . SER A 1 186 ? 3.487 -14.655 -5.595 1.00 91.31 186 SER A CA 1
ATOM 1406 C C . SER A 1 186 ? 3.965 -14.711 -4.141 1.00 91.31 186 SER A C 1
ATOM 1408 O O . SER A 1 186 ? 3.659 -15.655 -3.417 1.00 91.31 186 SER A O 1
ATOM 1410 N N . THR A 1 187 ? 4.706 -13.690 -3.703 1.00 92.94 187 THR A N 1
ATOM 1411 C CA . THR A 1 187 ? 5.177 -13.585 -2.319 1.00 92.94 187 THR A CA 1
ATOM 1412 C C . THR A 1 187 ? 4.016 -13.369 -1.359 1.00 92.94 187 THR A C 1
ATOM 1414 O O . THR A 1 187 ? 4.021 -13.986 -0.305 1.00 92.94 187 THR A O 1
ATOM 1417 N N . LEU A 1 188 ? 3.032 -12.534 -1.710 1.00 91.31 188 LEU A N 1
ATOM 1418 C CA . LEU A 1 188 ? 1.839 -12.293 -0.890 1.00 91.31 188 LEU A CA 1
ATOM 1419 C C . LEU A 1 188 ? 0.927 -13.530 -0.840 1.00 91.31 188 LEU A C 1
ATOM 1421 O O . LEU A 1 188 ? 0.488 -13.917 0.236 1.00 91.31 188 LEU A O 1
ATOM 1425 N N . LEU A 1 189 ? 0.723 -14.211 -1.973 1.00 88.31 189 LEU A N 1
ATOM 1426 C CA . LEU A 1 189 ? -0.063 -15.451 -2.053 1.00 88.31 189 LEU A CA 1
ATOM 1427 C C . LEU A 1 189 ? 0.556 -16.613 -1.262 1.00 88.31 189 LEU A C 1
ATOM 1429 O O . LEU A 1 189 ? -0.162 -17.482 -0.780 1.00 88.31 189 LEU A O 1
ATOM 1433 N N . GLY A 1 190 ? 1.886 -16.648 -1.141 1.00 83.44 190 GLY A N 1
ATOM 1434 C CA . GLY A 1 190 ? 2.603 -17.675 -0.382 1.00 83.44 190 GLY A CA 1
ATOM 1435 C C . GLY A 1 190 ? 2.589 -17.476 1.136 1.00 83.44 190 GLY A C 1
ATOM 1436 O O . GLY A 1 190 ? 3.190 -18.276 1.854 1.00 83.44 190 GLY A O 1
ATOM 1437 N N . GLN A 1 191 ? 1.968 -16.410 1.641 1.00 77.81 191 GLN A N 1
ATOM 1438 C CA . GLN A 1 191 ? 1.854 -16.166 3.076 1.00 77.81 191 GLN A CA 1
ATOM 1439 C C . GLN A 1 191 ? 0.617 -16.859 3.644 1.00 77.81 191 GLN A C 1
ATOM 1441 O O . GLN A 1 191 ? -0.413 -16.952 2.983 1.00 77.81 191 GLN A O 1
ATOM 1446 N N . GLU A 1 192 ? 0.694 -17.315 4.898 1.00 63.06 192 GLU A N 1
ATOM 1447 C CA . GLU A 1 192 ? -0.505 -17.773 5.604 1.00 63.06 192 GLU A CA 1
ATOM 1448 C C . GLU A 1 192 ? -1.517 -16.626 5.689 1.00 63.06 192 GLU A C 1
ATOM 1450 O O . GLU A 1 192 ? -1.259 -15.599 6.332 1.00 63.06 192 GLU A O 1
ATOM 1455 N N . ALA A 1 193 ? -2.657 -16.810 5.023 1.00 57.00 193 ALA A N 1
ATOM 1456 C CA . ALA A 1 193 ? -3.754 -15.863 5.036 1.00 57.00 193 ALA A CA 1
ATOM 1457 C C . ALA A 1 193 ? -4.382 -15.839 6.433 1.00 57.00 193 ALA A C 1
ATOM 1459 O O . ALA A 1 193 ? -5.027 -16.791 6.874 1.00 57.00 193 ALA A O 1
ATOM 1460 N N . GLY A 1 194 ? -4.220 -14.724 7.141 1.00 57.22 194 GLY A N 1
ATOM 1461 C CA . GLY A 1 194 ? -5.106 -14.419 8.252 1.00 57.22 194 GLY A CA 1
ATOM 1462 C C . GLY A 1 194 ? -6.440 -13.992 7.663 1.00 57.22 194 GLY A C 1
ATOM 1463 O O . GLY A 1 194 ? -6.538 -12.853 7.226 1.00 57.22 194 GLY A O 1
ATOM 1464 N N . TYR A 1 195 ? -7.440 -14.875 7.628 1.00 55.81 195 TYR A N 1
ATOM 1465 C CA . TYR A 1 195 ? -8.783 -14.499 7.183 1.00 55.81 195 TYR A CA 1
ATOM 1466 C C . TYR A 1 195 ? -9.346 -13.448 8.147 1.00 55.81 195 TYR A C 1
ATOM 1468 O O . TYR A 1 195 ? -9.613 -13.771 9.313 1.00 55.81 195 TYR A O 1
ATOM 1476 N N . PRO A 1 196 ? -9.487 -12.179 7.722 1.00 58.59 196 PRO A N 1
ATOM 1477 C CA . PRO A 1 196 ? -10.138 -11.203 8.562 1.00 58.59 196 PRO A CA 1
ATOM 1478 C C . PRO A 1 196 ? -11.620 -11.564 8.616 1.00 58.59 196 PRO A C 1
ATOM 1480 O O . PRO A 1 196 ? -12.252 -11.850 7.603 1.00 58.59 196 PRO A O 1
ATOM 1483 N N . ASP A 1 197 ? -12.189 -11.538 9.813 1.00 65.94 197 ASP A N 1
ATOM 1484 C CA . ASP A 1 197 ? -13.638 -11.466 9.956 1.00 65.94 197 ASP A CA 1
ATOM 1485 C C . ASP A 1 197 ? -14.091 -10.174 9.257 1.00 65.94 197 ASP A C 1
ATOM 1487 O O . ASP A 1 197 ? -13.758 -9.077 9.712 1.00 65.94 197 ASP A O 1
ATOM 1491 N N . MET A 1 198 ? -14.758 -10.313 8.108 1.00 67.56 198 MET A N 1
ATOM 1492 C CA . MET A 1 198 ? -15.113 -9.200 7.225 1.00 67.56 198 MET A CA 1
ATOM 1493 C C . MET A 1 198 ? -16.071 -8.223 7.900 1.00 67.56 198 MET A C 1
ATOM 1495 O O . MET A 1 198 ? -15.875 -7.008 7.813 1.00 67.56 198 MET A O 1
ATOM 1499 N N . ASP A 1 199 ? -17.024 -8.735 8.678 1.00 64.94 199 ASP A N 1
ATOM 1500 C CA . ASP A 1 199 ? -17.914 -7.903 9.480 1.00 64.94 199 ASP A CA 1
ATOM 1501 C C . ASP A 1 199 ? -17.109 -7.119 10.518 1.00 64.94 199 ASP A C 1
ATOM 1503 O O . ASP A 1 199 ? -17.338 -5.924 10.718 1.00 64.94 199 ASP A O 1
ATOM 1507 N N . ARG A 1 200 ? -16.116 -7.749 11.156 1.00 67.31 200 ARG A N 1
ATOM 1508 C CA . ARG A 1 200 ? -15.222 -7.088 12.117 1.00 67.31 200 ARG A CA 1
ATOM 1509 C C . ARG A 1 200 ? -14.271 -6.092 11.455 1.00 67.31 200 ARG A C 1
ATOM 1511 O O . ARG A 1 200 ? -14.009 -5.050 12.062 1.00 67.31 200 ARG A O 1
ATOM 1518 N N . PHE A 1 201 ? -13.752 -6.391 10.266 1.00 68.19 201 PHE A N 1
ATOM 1519 C CA . PHE A 1 201 ? -12.908 -5.509 9.459 1.00 68.19 201 PHE A CA 1
ATOM 1520 C C . PHE A 1 201 ? -13.663 -4.224 9.134 1.00 68.19 201 PHE A C 1
ATOM 1522 O O . PHE A 1 201 ? -13.250 -3.145 9.564 1.00 68.19 201 PHE A O 1
ATOM 1529 N N . TRP A 1 202 ? -14.818 -4.350 8.478 1.00 70.19 202 TRP A N 1
ATOM 1530 C CA . TRP A 1 202 ? -15.655 -3.217 8.108 1.00 70.19 202 TRP A CA 1
ATOM 1531 C C . TRP A 1 202 ? -16.178 -2.498 9.356 1.00 70.19 202 TRP A C 1
ATOM 1533 O O . TRP A 1 202 ? -16.072 -1.278 9.451 1.00 70.19 202 TRP A O 1
ATOM 1543 N N . SER A 1 203 ? -16.618 -3.220 10.390 1.00 66.81 203 SER A N 1
ATOM 1544 C CA . SER A 1 203 ? -17.023 -2.604 11.663 1.00 66.81 203 SER A CA 1
ATOM 1545 C C . SER A 1 203 ? -15.917 -1.768 12.293 1.00 66.81 203 SER A C 1
ATOM 1547 O O . SER A 1 203 ? -16.179 -0.653 12.744 1.00 66.81 203 SER A O 1
ATOM 1549 N N . ARG A 1 204 ? -14.679 -2.273 12.338 1.00 65.94 204 ARG A N 1
ATOM 1550 C CA . ARG A 1 204 ? -13.529 -1.525 12.860 1.00 65.94 204 ARG A CA 1
ATOM 1551 C C . ARG A 1 204 ? -13.214 -0.322 11.995 1.00 65.94 204 ARG A C 1
ATOM 1553 O O . ARG A 1 204 ? -13.089 0.771 12.539 1.00 65.94 204 ARG A O 1
ATOM 1560 N N . LEU A 1 205 ? -13.131 -0.523 10.684 1.00 64.31 205 LEU A N 1
ATOM 1561 C CA . LEU A 1 205 ? -12.827 0.524 9.726 1.00 64.31 205 LEU A CA 1
ATOM 1562 C C . LEU A 1 205 ? -13.790 1.694 9.891 1.00 64.31 205 LEU A C 1
ATOM 1564 O O . LEU A 1 205 ? -13.365 2.822 10.140 1.00 64.31 205 LEU A O 1
ATOM 1568 N N . ILE A 1 206 ? -15.094 1.421 9.821 1.00 65.06 206 ILE A N 1
ATOM 1569 C CA . ILE A 1 206 ? -16.066 2.502 9.866 1.00 65.06 206 ILE A CA 1
ATOM 1570 C C . ILE A 1 206 ? -16.143 3.106 11.274 1.00 65.06 206 ILE A C 1
ATOM 1572 O O . ILE A 1 206 ? -16.160 4.326 11.407 1.00 65.06 206 ILE A O 1
ATOM 1576 N N . GLN A 1 207 ? -16.056 2.310 12.351 1.00 62.31 207 GLN A N 1
ATOM 1577 C CA . GLN A 1 207 ? -15.957 2.861 13.713 1.00 62.31 207 GLN A CA 1
ATOM 1578 C C . GLN A 1 207 ? -14.765 3.800 13.900 1.00 62.31 207 GLN A C 1
ATOM 1580 O O . GLN A 1 207 ? -14.870 4.738 14.689 1.00 62.31 207 GLN A O 1
ATOM 1585 N N . MET A 1 208 ? -13.642 3.544 13.233 1.00 57.31 208 MET A N 1
ATOM 1586 C CA . MET A 1 208 ? -12.450 4.384 13.309 1.00 57.31 208 MET A CA 1
ATOM 1587 C C . MET A 1 208 ? -12.561 5.640 12.436 1.00 57.31 208 MET A C 1
ATOM 1589 O O . MET A 1 208 ? -12.142 6.703 12.884 1.00 57.31 208 MET A O 1
ATOM 1593 N N . ILE A 1 209 ? -13.217 5.553 11.272 1.00 52.69 209 ILE A N 1
ATOM 1594 C CA . ILE A 1 209 ? -13.571 6.722 10.447 1.00 52.69 209 ILE A CA 1
ATOM 1595 C C . ILE A 1 209 ? -14.511 7.673 11.217 1.00 52.69 209 ILE A C 1
ATOM 1597 O O . ILE A 1 209 ? -14.350 8.888 11.140 1.00 52.69 209 ILE A O 1
ATOM 1601 N N . ILE A 1 210 ? -15.438 7.140 12.026 1.00 53.41 210 ILE A N 1
ATOM 1602 C CA . ILE A 1 210 ? -16.402 7.939 12.812 1.00 53.41 210 ILE A CA 1
ATOM 1603 C C . ILE A 1 210 ? -15.819 8.430 14.141 1.00 53.41 210 ILE A C 1
ATOM 1605 O O . ILE A 1 210 ? -16.112 9.535 14.607 1.00 53.41 210 ILE A O 1
ATOM 1609 N N . LYS A 1 211 ? -15.032 7.600 14.838 1.00 43.88 211 LYS A N 1
ATOM 1610 C CA . LYS A 1 211 ? -14.442 7.998 16.119 1.00 43.88 211 LYS A CA 1
ATOM 1611 C C . LYS A 1 211 ? -13.297 8.967 15.856 1.00 43.88 211 LYS A C 1
ATOM 1613 O O . LYS A 1 211 ? -12.144 8.562 15.744 1.00 43.88 211 LYS A O 1
ATOM 1618 N N . ARG A 1 212 ? -13.592 10.270 15.942 1.00 40.72 212 ARG A N 1
ATOM 1619 C CA . ARG A 1 212 ? -12.565 11.258 16.308 1.00 40.72 212 ARG A CA 1
ATOM 1620 C C . ARG A 1 212 ? -11.789 10.724 17.521 1.00 40.72 212 ARG A C 1
ATOM 1622 O O . ARG A 1 212 ? -12.420 10.188 18.444 1.00 40.72 212 ARG A O 1
ATOM 1629 N N . PRO A 1 213 ? -10.453 10.880 17.584 1.00 36.31 213 PRO A N 1
ATOM 1630 C CA . PRO A 1 213 ? -9.723 10.571 18.801 1.00 36.31 213 PRO A CA 1
ATOM 1631 C C . PRO A 1 213 ? -10.363 11.375 19.932 1.00 36.31 213 PRO A C 1
ATOM 1633 O O . PRO A 1 213 ? -10.350 12.608 19.924 1.00 36.31 213 PRO A O 1
ATOM 1636 N N . LYS A 1 214 ? -10.975 10.684 20.902 1.00 30.88 214 LYS A N 1
ATOM 1637 C CA . LYS A 1 214 ? -11.408 11.338 22.133 1.00 30.88 214 LYS A CA 1
ATOM 1638 C C . LYS A 1 214 ? -10.151 11.962 22.723 1.00 30.88 214 LYS A C 1
ATOM 1640 O O . LYS A 1 214 ? -9.269 11.231 23.176 1.00 30.88 214 LYS A O 1
ATOM 1645 N N . LYS A 1 215 ? -10.069 13.298 22.744 1.00 29.91 215 LYS A N 1
ATOM 1646 C CA . LYS A 1 215 ? -9.185 13.990 23.686 1.00 29.91 215 LYS A CA 1
ATOM 1647 C C . LYS A 1 215 ? -9.442 13.322 25.031 1.00 29.91 215 LYS A C 1
ATOM 1649 O O . LYS A 1 215 ? -10.582 13.320 25.498 1.00 29.91 215 LYS A O 1
ATOM 1654 N N . LYS A 1 216 ? -8.421 12.688 25.615 1.00 30.34 216 LYS A N 1
ATOM 1655 C CA . LYS A 1 216 ? -8.494 12.247 27.006 1.00 30.34 216 LYS A CA 1
ATOM 1656 C C . LYS A 1 216 ? -8.778 13.506 27.817 1.00 30.34 216 LYS A C 1
ATOM 1658 O O . LYS A 1 216 ? -7.873 14.296 28.059 1.00 30.34 216 LYS A O 1
ATOM 1663 N N . VAL A 1 217 ? -10.036 13.718 28.191 1.00 32.47 217 VAL A N 1
ATOM 1664 C CA . VAL A 1 217 ? -10.387 14.698 29.210 1.00 32.47 217 VAL A CA 1
ATOM 1665 C C . VAL A 1 217 ? -9.820 14.121 30.498 1.00 32.47 217 VAL A C 1
ATOM 1667 O O . VAL A 1 217 ? -10.404 13.218 31.093 1.00 32.47 217 VAL A O 1
ATOM 1670 N N . HIS A 1 218 ? -8.624 14.571 30.879 1.00 34.78 218 HIS A N 1
ATOM 1671 C CA . HIS A 1 218 ? -8.199 14.455 32.264 1.00 34.78 218 HIS A CA 1
ATOM 1672 C C . HIS A 1 218 ? -9.234 15.211 33.093 1.00 34.78 218 HIS A C 1
ATOM 1674 O O . HIS A 1 218 ? -9.442 16.411 32.912 1.00 34.78 218 HIS A O 1
ATOM 1680 N N . ARG A 1 219 ? -9.950 14.480 33.949 1.00 34.88 219 ARG A N 1
ATOM 1681 C CA . ARG A 1 219 ? -10.767 15.092 34.990 1.00 34.88 219 ARG A CA 1
ATOM 1682 C C . ARG A 1 219 ? -9.819 15.838 35.929 1.00 34.88 219 ARG A C 1
ATOM 1684 O O . ARG A 1 219 ? -8.999 15.203 36.577 1.00 34.88 219 ARG A O 1
ATOM 1691 N N . GLY A 1 220 ? -9.988 17.159 35.977 1.00 43.75 220 GLY A N 1
ATOM 1692 C CA . GLY A 1 220 ? -9.456 18.053 37.005 1.00 43.75 220 GLY A CA 1
ATOM 1693 C C . GLY A 1 220 ? -8.027 18.533 36.768 1.00 43.75 220 GLY A C 1
ATOM 1694 O O . GLY A 1 220 ? -7.093 17.845 37.141 1.00 43.75 220 GLY A O 1
ATOM 1695 N N . VAL A 1 221 ? -7.869 19.698 36.134 1.00 38.00 221 VAL A N 1
ATOM 1696 C CA . VAL A 1 221 ? -7.391 20.973 36.719 1.00 38.00 221 VAL A CA 1
ATOM 1697 C C . VAL A 1 221 ? -7.604 22.033 35.627 1.00 38.00 221 VAL A C 1
ATOM 1699 O O . VAL A 1 221 ? -7.300 21.802 34.456 1.00 38.00 221 VAL A O 1
ATOM 1702 N N . SER A 1 222 ? -8.195 23.176 35.970 1.00 43.78 222 SER A N 1
ATOM 1703 C CA . SER A 1 222 ? -8.381 24.305 35.055 1.00 43.78 222 SER A CA 1
ATOM 1704 C C . SER A 1 222 ? -7.026 24.913 34.687 1.00 43.78 222 SER A C 1
ATOM 1706 O O . SER A 1 222 ? -6.518 25.786 35.382 1.00 43.78 222 SER A O 1
ATOM 1708 N N . ILE A 1 223 ? -6.437 24.426 33.599 1.00 50.41 223 ILE A N 1
ATOM 1709 C CA . ILE A 1 223 ? -5.204 24.966 33.026 1.00 50.41 223 ILE A CA 1
ATOM 1710 C C . ILE A 1 223 ? -5.577 26.162 32.136 1.00 50.41 223 ILE A C 1
ATOM 1712 O O . ILE A 1 223 ? -6.435 26.038 31.247 1.00 50.41 223 ILE A O 1
ATOM 1716 N N . GLY A 1 224 ? -4.974 27.322 32.410 1.00 50.59 224 GLY A N 1
ATOM 1717 C CA . GLY A 1 224 ? -5.212 28.580 31.702 1.00 50.59 224 GLY A CA 1
ATOM 1718 C C . GLY A 1 224 ? -4.845 28.500 30.216 1.00 50.59 224 GLY A C 1
ATOM 1719 O O . GLY A 1 224 ? -4.112 27.613 29.779 1.00 50.59 224 GLY A O 1
ATOM 1720 N N . ALA A 1 225 ? -5.383 29.415 29.404 1.00 48.12 225 ALA A N 1
ATOM 1721 C CA . ALA A 1 225 ? -5.104 29.459 27.966 1.00 48.12 225 ALA A CA 1
ATOM 1722 C C . ALA A 1 225 ? -3.600 29.616 27.657 1.00 48.12 225 ALA A C 1
ATOM 1724 O O . ALA A 1 225 ? -3.120 29.013 26.700 1.00 48.12 225 ALA A O 1
ATOM 1725 N N . GLU A 1 226 ? -2.853 30.326 28.506 1.00 48.25 226 GLU A N 1
ATOM 1726 C CA . GLU A 1 226 ? -1.398 30.498 28.380 1.00 48.25 226 GLU A CA 1
ATOM 1727 C C . GLU A 1 226 ? -0.610 29.196 28.565 1.00 48.25 226 GLU A C 1
ATOM 1729 O O . GLU A 1 226 ? 0.319 28.921 27.808 1.00 48.25 226 GLU A O 1
ATOM 1734 N N . ASP A 1 227 ? -1.002 28.349 29.514 1.00 47.94 227 ASP A N 1
ATOM 1735 C CA . ASP A 1 227 ? -0.322 27.076 29.770 1.00 47.94 227 ASP A CA 1
ATOM 1736 C C . ASP A 1 227 ? -0.554 26.066 28.637 1.00 47.94 227 ASP A C 1
ATOM 1738 O O . ASP A 1 227 ? 0.325 25.263 28.313 1.00 47.94 227 ASP A O 1
ATOM 1742 N N . ARG A 1 228 ? -1.716 26.138 27.967 1.00 50.50 228 ARG A N 1
ATOM 1743 C CA . ARG A 1 228 ? -1.974 25.362 26.743 1.00 50.50 228 ARG A CA 1
ATOM 1744 C C . ARG A 1 228 ? -1.076 25.801 25.591 1.00 50.50 228 ARG A C 1
ATOM 1746 O O . ARG A 1 228 ? -0.582 24.937 24.873 1.00 50.50 228 ARG A O 1
ATOM 1753 N N . VAL A 1 229 ? -0.854 27.105 25.426 1.00 53.38 229 VAL A N 1
ATOM 1754 C CA . VAL A 1 229 ? 0.040 27.642 24.386 1.00 53.38 229 VAL A CA 1
ATOM 1755 C C . VAL A 1 229 ? 1.488 27.247 24.674 1.00 53.38 229 VAL A C 1
ATOM 1757 O O . VAL A 1 229 ? 2.139 26.687 23.798 1.00 53.38 229 VAL A O 1
ATOM 1760 N N . LYS A 1 230 ? 1.957 27.388 25.920 1.00 56.91 230 LYS A N 1
ATOM 1761 C CA . LYS A 1 230 ? 3.307 26.956 26.328 1.00 56.91 230 LYS A CA 1
ATOM 1762 C C . LYS A 1 230 ? 3.530 25.454 26.143 1.00 56.91 230 LYS A C 1
ATOM 1764 O O . LYS A 1 230 ? 4.593 25.042 25.688 1.00 56.91 230 LYS A O 1
ATOM 1769 N N . SER A 1 231 ? 2.529 24.626 26.452 1.00 55.16 231 SER A N 1
ATOM 1770 C CA . SER A 1 231 ? 2.606 23.176 26.232 1.00 55.16 231 SER A CA 1
ATOM 1771 C C . SER A 1 231 ? 2.664 22.813 24.744 1.00 55.16 231 SER A C 1
ATOM 1773 O O . SER A 1 231 ? 3.379 21.880 24.377 1.00 55.16 231 SER A O 1
ATOM 1775 N N . LEU A 1 232 ? 1.957 23.557 23.888 1.00 49.81 232 LEU A N 1
ATOM 1776 C CA . LEU A 1 232 ? 1.996 23.366 22.438 1.00 49.81 232 LEU A CA 1
ATOM 1777 C C . LEU A 1 232 ? 3.346 23.801 21.849 1.00 49.81 232 LEU A C 1
ATOM 1779 O O . LEU A 1 232 ? 3.904 23.096 21.014 1.00 49.81 232 LEU A O 1
ATOM 1783 N N . GLU A 1 233 ? 3.895 24.923 22.319 1.00 53.72 233 GLU A N 1
ATOM 1784 C CA . GLU A 1 233 ? 5.221 25.407 21.924 1.00 53.72 233 GLU A CA 1
ATOM 1785 C C . GLU A 1 233 ? 6.337 24.457 22.365 1.00 53.72 233 GLU A C 1
ATOM 1787 O O . GLU A 1 233 ? 7.261 24.201 21.593 1.00 53.72 233 GLU A O 1
ATOM 1792 N N . ALA A 1 234 ? 6.241 23.892 23.571 1.00 53.34 234 ALA A N 1
ATOM 1793 C CA . ALA A 1 234 ? 7.183 22.889 24.059 1.00 53.34 234 ALA A CA 1
ATOM 1794 C C . ALA A 1 234 ? 7.129 21.610 23.208 1.00 53.34 234 ALA A C 1
ATOM 1796 O O . ALA A 1 234 ? 8.163 21.142 22.739 1.00 53.34 234 ALA A O 1
ATOM 1797 N N . ALA A 1 235 ? 5.926 21.104 22.912 1.00 50.59 235 ALA A N 1
ATOM 1798 C CA . ALA A 1 235 ? 5.755 19.934 22.052 1.00 50.59 235 ALA A CA 1
ATOM 1799 C C . ALA A 1 235 ? 6.273 20.175 20.621 1.00 50.59 235 ALA A C 1
ATOM 1801 O O . ALA A 1 235 ? 6.876 19.285 20.019 1.00 50.59 235 ALA A O 1
ATOM 1802 N N . LEU A 1 236 ? 6.076 21.384 20.082 1.00 46.81 236 LEU A N 1
ATOM 1803 C CA . LEU A 1 236 ? 6.591 21.771 18.770 1.00 46.81 236 LEU A CA 1
ATOM 1804 C C . LEU A 1 236 ? 8.125 21.844 18.768 1.00 46.81 236 LEU A C 1
ATOM 1806 O O . LEU A 1 236 ? 8.753 21.354 17.830 1.00 46.81 236 LEU A O 1
ATOM 1810 N N . ARG A 1 237 ? 8.740 22.401 19.821 1.00 59.78 237 ARG A N 1
ATOM 1811 C CA . ARG A 1 237 ? 10.204 22.432 19.978 1.00 59.78 237 ARG A CA 1
ATOM 1812 C C . ARG A 1 237 ? 10.793 21.031 20.086 1.00 59.78 237 ARG A C 1
ATOM 1814 O O . ARG A 1 237 ? 11.745 20.742 19.369 1.00 59.78 237 ARG A O 1
ATOM 1821 N N . ASP A 1 238 ? 10.191 20.154 20.884 1.00 60.97 238 ASP A N 1
ATOM 1822 C CA . ASP A 1 238 ? 10.649 18.769 21.032 1.00 60.97 238 ASP A CA 1
ATOM 1823 C C . ASP A 1 238 ? 10.568 18.002 19.704 1.00 60.97 238 ASP A C 1
ATOM 1825 O O . ASP A 1 238 ? 11.493 17.276 19.336 1.00 60.97 238 ASP A O 1
ATOM 1829 N N . MET A 1 239 ? 9.494 18.200 18.931 1.00 50.66 239 MET A N 1
ATOM 1830 C CA . MET A 1 239 ? 9.373 17.621 17.590 1.00 50.66 239 MET A CA 1
ATOM 1831 C C . MET A 1 239 ? 10.443 18.145 16.626 1.00 50.66 239 MET A C 1
ATOM 1833 O O . MET A 1 239 ? 11.019 17.359 15.871 1.00 50.66 239 MET A O 1
ATOM 1837 N N . LEU A 1 240 ? 10.717 19.452 16.642 1.00 55.66 240 LEU A N 1
ATOM 1838 C CA . LEU A 1 240 ? 11.744 20.071 15.799 1.00 55.66 240 LEU A CA 1
ATOM 1839 C C . LEU A 1 240 ? 13.158 19.604 16.179 1.00 55.66 240 LEU A C 1
ATOM 1841 O O . LEU A 1 240 ? 13.984 19.368 15.294 1.00 55.66 240 LEU A O 1
ATOM 1845 N N . ASP A 1 241 ? 13.427 19.405 17.468 1.00 66.62 241 ASP A N 1
ATOM 1846 C CA . ASP A 1 241 ? 14.700 18.869 17.951 1.00 66.62 241 ASP A CA 1
ATOM 1847 C C . ASP A 1 241 ? 14.881 17.393 17.585 1.00 66.62 241 ASP A C 1
ATOM 1849 O O . ASP A 1 241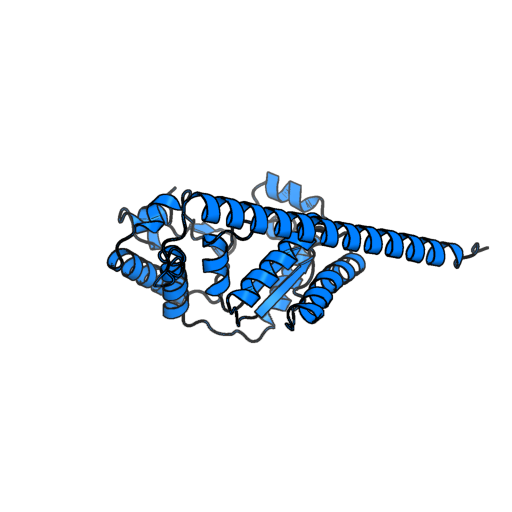 ? 15.958 16.998 17.133 1.00 66.62 241 ASP A O 1
ATOM 1853 N N . GLU A 1 242 ? 13.833 16.574 17.686 1.00 63.66 242 GLU A N 1
ATOM 1854 C CA . GLU A 1 242 ? 13.883 15.182 17.226 1.00 63.66 242 GLU A CA 1
ATOM 1855 C C . GLU A 1 242 ? 14.061 15.079 15.705 1.00 63.66 242 GLU A C 1
ATOM 1857 O O . GLU A 1 242 ? 14.832 14.240 15.227 1.00 63.66 242 GLU A O 1
ATOM 1862 N N . GLN A 1 243 ? 13.436 15.969 14.928 1.00 57.78 243 GLN A N 1
ATOM 1863 C CA . GLN A 1 243 ? 13.668 16.073 13.483 1.00 57.78 243 GLN A CA 1
ATOM 1864 C C . GLN A 1 243 ? 15.124 16.452 13.169 1.00 57.78 243 GLN A C 1
ATOM 1866 O O . GLN A 1 243 ? 15.749 15.822 12.312 1.00 57.78 243 GLN A O 1
ATOM 1871 N N . ARG A 1 244 ? 15.712 17.412 13.900 1.00 69.06 244 ARG A N 1
ATOM 1872 C CA . ARG A 1 244 ? 17.133 17.784 13.757 1.00 69.06 244 ARG A CA 1
ATOM 1873 C C . ARG A 1 244 ? 18.072 16.631 14.097 1.00 69.06 244 ARG A C 1
ATOM 1875 O O . ARG A 1 244 ? 18.979 16.345 13.318 1.00 69.06 244 ARG A O 1
ATOM 1882 N N . LYS A 1 245 ? 17.853 15.936 15.216 1.00 69.56 245 LYS A N 1
ATOM 1883 C CA . LYS A 1 245 ? 18.662 14.766 15.605 1.00 69.56 245 LYS A CA 1
ATOM 1884 C C . LYS A 1 245 ? 18.565 13.653 14.566 1.00 69.56 245 LYS A C 1
ATOM 1886 O O . LYS A 1 245 ? 19.586 13.084 14.183 1.00 69.56 245 LYS A O 1
ATOM 1891 N N . THR A 1 246 ? 17.356 13.378 14.076 1.00 62.50 246 THR A N 1
ATOM 1892 C CA . THR A 1 246 ? 17.118 12.370 13.034 1.00 62.50 246 THR A CA 1
ATOM 1893 C C . THR A 1 246 ? 17.858 12.731 11.749 1.00 62.50 246 THR A C 1
ATOM 1895 O O . THR A 1 246 ? 18.555 11.887 11.188 1.00 62.50 246 THR A O 1
ATOM 1898 N N . ARG A 1 247 ? 17.798 13.999 11.325 1.00 71.06 247 ARG A N 1
ATOM 1899 C CA . ARG A 1 247 ? 18.542 14.501 10.166 1.00 71.06 247 ARG A CA 1
ATOM 1900 C C . ARG A 1 247 ? 20.056 14.333 10.329 1.00 71.06 247 ARG A C 1
ATOM 1902 O O . ARG A 1 247 ? 20.690 13.787 9.436 1.00 71.06 247 ARG A O 1
ATOM 1909 N N . ILE A 1 248 ? 20.621 14.712 11.477 1.00 78.56 248 ILE A N 1
ATOM 1910 C CA . ILE A 1 248 ? 22.063 14.561 11.757 1.00 78.56 248 ILE A CA 1
ATOM 1911 C C . ILE A 1 248 ? 22.486 13.086 11.707 1.00 78.56 248 ILE A C 1
ATOM 1913 O O . ILE A 1 248 ? 23.556 12.754 11.196 1.00 78.56 248 ILE A O 1
ATOM 1917 N N . LEU A 1 249 ? 21.661 12.178 12.234 1.00 65.75 249 LEU A N 1
ATOM 1918 C CA . LEU A 1 249 ? 21.939 10.741 12.184 1.00 65.75 249 LEU A CA 1
ATOM 1919 C C . LEU A 1 249 ? 21.915 10.203 10.748 1.00 65.75 249 LEU A C 1
ATOM 1921 O O . LEU A 1 249 ? 22.765 9.381 10.401 1.00 65.75 249 LEU A O 1
ATOM 1925 N N . LEU A 1 250 ? 20.981 10.676 9.920 1.00 51.47 250 LEU A N 1
ATOM 1926 C CA . LEU A 1 250 ? 20.905 10.322 8.504 1.00 51.47 250 LEU A CA 1
ATOM 1927 C C . LEU A 1 250 ? 22.104 10.865 7.718 1.00 51.47 250 LEU A C 1
ATOM 1929 O O . LEU A 1 250 ? 22.706 10.107 6.964 1.00 51.47 250 LEU A O 1
ATOM 1933 N N . GLU A 1 251 ? 22.500 12.119 7.942 1.00 74.06 251 GLU A N 1
ATOM 1934 C CA . GLU A 1 251 ? 23.689 12.723 7.321 1.00 74.06 251 GLU A CA 1
ATOM 1935 C C . GLU A 1 251 ? 24.956 11.930 7.684 1.00 74.06 251 GLU A C 1
ATOM 1937 O O . GLU A 1 251 ? 25.697 11.512 6.799 1.00 74.06 251 GLU A O 1
ATOM 1942 N N . ARG A 1 252 ? 25.145 11.582 8.966 1.00 77.31 252 ARG A N 1
ATOM 1943 C CA . ARG A 1 252 ? 26.268 10.731 9.408 1.00 77.31 252 ARG A CA 1
ATOM 1944 C C . ARG A 1 252 ? 26.253 9.345 8.768 1.00 77.31 252 ARG A C 1
ATOM 1946 O O . ARG A 1 252 ? 27.311 8.809 8.451 1.00 77.31 252 ARG A O 1
ATOM 1953 N N . LEU A 1 253 ? 25.075 8.743 8.605 1.00 60.09 253 LEU A N 1
ATOM 1954 C CA . LEU A 1 253 ? 24.922 7.455 7.926 1.00 60.09 253 LEU A CA 1
ATOM 1955 C C . LEU A 1 253 ? 25.320 7.549 6.452 1.00 60.09 253 LEU A C 1
ATOM 1957 O O . LEU A 1 253 ? 26.010 6.655 5.969 1.00 60.09 253 LEU A O 1
ATOM 1961 N N . VAL A 1 254 ? 24.919 8.618 5.759 1.00 68.00 254 VAL A N 1
ATOM 1962 C CA . VAL A 1 254 ? 25.286 8.865 4.357 1.00 68.00 254 VAL A CA 1
ATOM 1963 C C . VAL A 1 254 ? 26.797 9.035 4.220 1.00 68.00 254 VAL A C 1
ATOM 1965 O O . VAL A 1 254 ? 27.403 8.280 3.464 1.00 68.00 254 VAL A O 1
ATOM 1968 N N . THR A 1 255 ? 27.428 9.889 5.030 1.00 80.50 255 THR A N 1
ATOM 1969 C CA . THR A 1 255 ? 28.888 10.088 4.994 1.00 80.50 255 THR A CA 1
ATOM 1970 C C . THR A 1 255 ? 29.650 8.789 5.262 1.00 80.50 255 THR A C 1
ATOM 1972 O O . THR A 1 255 ? 30.628 8.477 4.587 1.00 80.50 255 THR A O 1
ATOM 1975 N N . ARG A 1 256 ? 29.181 7.968 6.211 1.00 78.19 256 ARG A N 1
ATOM 1976 C CA . ARG A 1 256 ? 29.810 6.671 6.507 1.00 78.19 256 ARG A CA 1
ATOM 1977 C C . ARG A 1 256 ? 29.665 5.686 5.346 1.00 78.19 256 ARG A C 1
ATOM 1979 O O . ARG A 1 256 ? 30.570 4.893 5.097 1.00 78.19 256 ARG A O 1
ATOM 1986 N N . MET A 1 257 ? 28.534 5.727 4.639 1.00 68.25 257 MET A N 1
ATOM 1987 C CA . MET A 1 257 ? 28.317 4.928 3.431 1.00 68.25 257 MET A CA 1
ATOM 1988 C C . MET A 1 257 ? 29.219 5.381 2.274 1.00 68.25 257 MET A C 1
ATOM 1990 O O . MET A 1 257 ? 29.718 4.522 1.551 1.00 68.25 257 MET A O 1
ATOM 1994 N N . GLU A 1 258 ? 29.450 6.685 2.115 1.00 77.69 258 GLU A N 1
ATOM 1995 C CA . GLU A 1 258 ? 30.355 7.252 1.103 1.00 77.69 258 GLU A CA 1
ATOM 1996 C C . GLU A 1 258 ? 31.811 6.861 1.376 1.00 77.69 258 GLU A C 1
ATOM 1998 O O . GLU A 1 258 ? 32.445 6.269 0.508 1.00 77.69 258 GLU A O 1
ATOM 2003 N N . GLN A 1 259 ? 32.288 7.028 2.614 1.00 77.31 259 GLN A N 1
ATOM 2004 C CA . GLN A 1 259 ? 33.633 6.605 3.032 1.00 77.31 259 GLN A CA 1
ATOM 2005 C C . GLN A 1 259 ? 33.862 5.101 2.827 1.00 77.31 259 GLN A C 1
ATOM 2007 O O . GLN A 1 259 ? 34.877 4.684 2.276 1.00 77.31 259 GLN A O 1
ATOM 2012 N N . THR A 1 260 ? 32.880 4.271 3.199 1.00 77.75 260 THR A N 1
ATOM 2013 C CA . THR A 1 260 ? 32.963 2.816 2.977 1.00 77.75 260 THR A CA 1
ATOM 2014 C C . THR A 1 260 ? 33.005 2.486 1.478 1.00 77.75 260 THR A C 1
ATOM 2016 O O . THR A 1 260 ? 33.688 1.550 1.064 1.00 77.75 260 THR A O 1
ATOM 2019 N N . SER A 1 261 ? 32.282 3.246 0.647 1.00 70.44 261 SER A N 1
ATOM 2020 C CA . SER A 1 261 ? 32.294 3.087 -0.810 1.00 70.44 261 SER A CA 1
ATOM 2021 C C . SER A 1 261 ? 33.642 3.490 -1.420 1.00 70.44 261 SER A C 1
ATOM 2023 O O . SER A 1 261 ? 34.124 2.792 -2.308 1.00 70.44 261 SER A O 1
ATOM 2025 N N . GLU A 1 262 ? 34.267 4.568 -0.948 1.00 73.69 262 GLU A N 1
ATOM 2026 C CA . GLU A 1 262 ? 35.590 5.026 -1.397 1.00 73.69 262 GLU A CA 1
ATOM 2027 C C . GLU A 1 262 ? 36.708 4.053 -0.991 1.00 73.69 262 GLU A C 1
ATOM 2029 O O . GLU A 1 262 ? 37.547 3.696 -1.820 1.00 73.69 262 GLU A O 1
ATOM 2034 N N . GLU A 1 263 ? 36.677 3.524 0.236 1.00 73.12 263 GLU A N 1
ATOM 2035 C CA . GLU A 1 263 ? 37.617 2.491 0.698 1.00 73.12 263 GLU A CA 1
ATOM 2036 C C . GLU A 1 263 ? 37.510 1.189 -0.116 1.00 73.12 263 GLU A C 1
ATOM 2038 O O . GLU A 1 263 ? 38.519 0.541 -0.410 1.00 73.12 263 GLU A O 1
ATOM 2043 N N . LEU A 1 264 ? 36.292 0.804 -0.518 1.00 64.69 264 LEU A N 1
ATOM 2044 C CA . LEU A 1 264 ? 36.045 -0.359 -1.377 1.00 64.69 264 LEU A CA 1
ATOM 2045 C C . LEU A 1 264 ? 36.537 -0.151 -2.818 1.00 64.69 264 LEU A C 1
ATOM 2047 O O . LEU A 1 264 ? 36.941 -1.122 -3.459 1.00 64.69 264 LEU A O 1
ATOM 2051 N N . MET A 1 265 ? 36.514 1.087 -3.322 1.00 61.34 265 MET A N 1
ATOM 2052 C CA . MET A 1 265 ? 37.042 1.431 -4.648 1.00 61.34 265 MET A CA 1
ATOM 2053 C C . MET A 1 265 ? 38.573 1.542 -4.644 1.00 61.34 265 MET A C 1
ATOM 2055 O O . MET A 1 265 ? 39.210 1.073 -5.580 1.00 61.34 265 MET A O 1
ATOM 2059 N N . SER A 1 266 ? 39.172 2.061 -3.569 1.00 63.94 266 SER A N 1
ATOM 2060 C CA . SER A 1 266 ? 40.631 2.158 -3.393 1.00 63.94 266 SER A CA 1
ATOM 2061 C C . SER A 1 266 ? 41.319 0.785 -3.268 1.00 63.94 266 SER A C 1
ATOM 2063 O O . SER A 1 266 ? 42.433 0.590 -3.750 1.00 63.94 266 SER A O 1
ATOM 2065 N N . LYS A 1 267 ? 40.638 -0.222 -2.697 1.00 62.41 267 LYS A N 1
ATOM 2066 C CA . LYS A 1 267 ? 41.159 -1.602 -2.588 1.00 62.41 267 LYS A CA 1
ATOM 2067 C C . LYS A 1 267 ? 41.106 -2.418 -3.887 1.00 62.41 267 LYS A C 1
ATOM 2069 O O . LYS A 1 267 ? 41.677 -3.506 -3.931 1.00 62.41 267 LYS A O 1
ATOM 2074 N N . LYS A 1 268 ? 40.452 -1.925 -4.944 1.00 56.91 268 LYS A N 1
ATOM 2075 C CA . LYS A 1 268 ? 40.525 -2.516 -6.287 1.00 56.91 268 LYS A CA 1
ATOM 2076 C C . LYS A 1 268 ? 41.628 -1.804 -7.073 1.00 56.91 268 LYS A C 1
ATOM 2078 O O . LYS A 1 268 ? 41.359 -0.863 -7.810 1.00 56.91 268 LYS A O 1
ATOM 2083 N N . GLY A 1 269 ? 42.874 -2.238 -6.872 1.00 53.16 269 GLY A N 1
ATOM 2084 C CA . GLY A 1 269 ? 44.014 -1.805 -7.688 1.00 53.16 269 GLY A CA 1
ATOM 2085 C C . GLY A 1 269 ? 43.818 -2.127 -9.181 1.00 53.16 269 GLY A C 1
ATOM 2086 O O . GLY A 1 269 ? 42.924 -2.912 -9.518 1.00 53.16 269 GLY A O 1
ATOM 2087 N N . PRO A 1 270 ? 44.620 -1.523 -10.079 1.00 47.00 270 PRO A N 1
ATOM 2088 C CA . PRO A 1 270 ? 44.397 -1.617 -11.515 1.00 47.00 270 PRO A CA 1
ATOM 2089 C C . PRO A 1 270 ? 44.490 -3.075 -11.967 1.00 47.00 270 PRO A C 1
ATOM 2091 O O . PRO A 1 270 ? 45.476 -3.762 -11.703 1.00 47.00 270 PRO A O 1
ATOM 2094 N N . VAL A 1 271 ? 43.430 -3.541 -12.625 1.00 53.72 271 VAL A N 1
ATOM 2095 C CA . VAL A 1 271 ? 43.454 -4.787 -13.388 1.00 53.72 271 VAL A CA 1
ATOM 2096 C C . VAL A 1 271 ? 44.314 -4.502 -14.617 1.00 53.72 271 VAL A C 1
ATOM 2098 O O . VAL A 1 271 ? 43.980 -3.597 -15.382 1.00 53.72 271 VAL A O 1
ATOM 2101 N N . VAL A 1 272 ? 45.449 -5.200 -14.709 1.00 47.00 272 VAL A N 1
ATOM 2102 C CA . VAL A 1 272 ? 46.392 -5.177 -15.842 1.00 47.00 272 VAL A CA 1
ATOM 2103 C C . VAL A 1 272 ? 45.678 -5.534 -17.140 1.00 47.00 272 VAL A C 1
ATOM 2105 O O . VAL A 1 272 ? 44.855 -6.478 -17.102 1.00 47.00 272 VAL A O 1
#

Radius of gyration: 22.74 Å; chains: 1; bounding box: 75×48×59 Å

pLDDT: mean 78.3, std 18.01, range [29.91, 98.25]